Protein 2QQZ (pdb70)

Organism: Bacillus anthracis (NCBI:txid1392)

B-factor: mean 46.24, std 7.21, range [22.11, 107.93]

Sequence (239 aa):
RRNNYIQGIDHVVQVAAPVGCEEEARAFYGEETIGEEIPKPEELKKKRGGCWFKCGNQEIIHIGVEQNFNPAKRRAHPAFYVLKIDDEFKQQELIKQGIEEVIDDHARPDDVIRFYVSDPFGNRIEFENKNRNNYIQGIDHVVQVAAPVGCEEEEARAFYGEETIIGEEIPKPEEELKKRGGCWFKCGNQEIHIGVEQNFNPAKRAHPAFYVLKIDDEFKQELIKQGIEVIDDHARPDDVIRFYVSDPFGNRRIEFENK

InterPro domains:
  IPR004360 Glyoxalase/fosfomycin resistance/dioxygenase domain [PF00903] (8-118)
  IPR029068 Glyoxalase/Bleomycin resistance protein/Dihydroxybiphenyl dioxygenase [G3DSA:3.10.180.10] (9-123)
  IPR029068 Glyoxalase/Bleomycin resistance protein/Dihydroxybiphenyl dioxygenase [SSF54593] (5-122)
  IPR037523 Vicinal oxygen chelate (VOC), core domain [PS51819] (7-121)

Solvent-accessible surface area: 12633 Å² total

Structure (mmCIF, N/CA/C/O backbone):
data_2QQZ
#
_entry.id   2QQZ
#
_cell.length_a   52.314
_cell.length_b   53.262
_cell.length_c   108.115
_cell.angle_alpha   90.00
_cell.angle_beta   90.00
_cell.angle_gamma   90.00
#
_symmetry.space_group_name_H-M   'P 21 21 21'
#
loop_
_entity.id
_entity.type
_entity.pdbx_description
1 polymer 'Glyoxalase family protein, putative'
2 non-polymer 'SULFATE ION'
3 non-polymer GLYCEROL
4 water water
#
loop_
_atom_site.group_PDB
_atom_site.id
_atom_site.type_symbol
_atom_site.label_atom_id
_atom_site.label_alt_id
_atom_site.label_comp_id
_atom_site.label_asym_id
_atom_site.label_entity_id
_atom_site.label_seq_id
_atom_site.pdbx_PDB_ins_code
_atom_site.Cartn_x
_atom_site.Cartn_y
_atom_site.Cartn_z
_atom_site.occupancy
_atom_site.B_iso_or_equiv
_atom_site.auth_seq_id
_atom_site.auth_comp_id
_atom_site.auth_asym_id
_atom_site.auth_atom_id
_atom_site.pdbx_PDB_model_num
ATOM 17 N N A ARG A 1 5 ? -22.674 45.895 2.206 0.50 41.77 2 ARG A N 1
ATOM 18 N N B ARG A 1 5 ? -22.016 45.474 2.406 0.50 39.33 2 ARG A N 1
ATOM 19 C CA A ARG A 1 5 ? -21.631 45.550 1.232 0.50 41.30 2 ARG A CA 1
ATOM 20 C CA B ARG A 1 5 ? -21.043 45.125 1.378 0.50 38.90 2 ARG A CA 1
ATOM 21 C C A ARG A 1 5 ? -20.350 45.161 1.972 0.50 40.94 2 ARG A C 1
ATOM 22 C C B ARG A 1 5 ? -19.775 44.697 2.114 0.50 39.05 2 ARG A C 1
ATOM 23 O O A ARG A 1 5 ? -20.261 45.296 3.203 0.50 40.97 2 ARG A O 1
ATOM 24 O O B ARG A 1 5 ? -19.642 44.919 3.323 0.50 38.61 2 ARG A O 1
ATOM 39 N N A ASN A 1 6 ? -19.369 44.656 1.229 0.50 40.19 3 ASN A N 1
ATOM 40 N N B ASN A 1 6 ? -18.855 44.047 1.423 0.50 38.64 3 ASN A N 1
ATOM 41 C CA A ASN A 1 6 ? -18.126 44.194 1.817 0.50 39.41 3 ASN A CA 1
ATOM 42 C CA B ASN A 1 6 ? -17.570 43.877 2.031 0.50 38.77 3 ASN A CA 1
ATOM 43 C C A ASN A 1 6 ? -16.991 45.183 1.521 0.50 38.78 3 ASN A C 1
ATOM 44 C C B ASN A 1 6 ? -16.703 45.084 1.661 0.50 38.29 3 ASN A C 1
ATOM 45 O O A ASN A 1 6 ? -16.282 45.064 0.527 0.50 39.06 3 ASN A O 1
ATOM 46 O O B ASN A 1 6 ? -15.937 45.051 0.702 0.50 38.52 3 ASN A O 1
ATOM 55 N N . TYR A 1 7 ? -16.866 46.171 2.405 1.00 37.60 4 TYR A N 1
ATOM 56 C CA . TYR A 1 7 ? -15.968 47.321 2.271 1.00 37.21 4 TYR A CA 1
ATOM 57 C C . TYR A 1 7 ? -14.551 47.002 2.721 1.00 37.06 4 TYR A C 1
ATOM 58 O O . TYR A 1 7 ? -13.587 47.508 2.142 1.00 37.01 4 TYR A O 1
ATOM 67 N N . ILE A 1 8 ? -14.418 46.152 3.735 1.00 37.22 5 ILE A N 1
ATOM 68 C CA . ILE A 1 8 ? -13.103 45.878 4.309 1.00 38.40 5 ILE A CA 1
ATOM 69 C C . ILE A 1 8 ? -12.244 44.940 3.444 1.00 38.77 5 ILE A C 1
ATOM 70 O O . ILE A 1 8 ? -12.663 43.829 3.119 1.00 39.24 5 ILE A O 1
ATOM 75 N N . GLN A 1 9 ? -11.039 45.371 3.073 1.00 37.83 6 GLN A N 1
ATOM 76 C CA . GLN A 1 9 ? -10.224 44.628 2.120 1.00 38.57 6 GLN A CA 1
ATOM 77 C C . GLN A 1 9 ? -9.109 43.781 2.743 1.00 40.05 6 GLN A C 1
ATOM 78 O O . GLN A 1 9 ? -8.604 42.825 2.113 1.00 40.97 6 GLN A O 1
ATOM 84 N N . GLY A 1 10 ? -8.730 44.109 3.972 1.00 37.26 7 GLY A N 1
ATOM 85 C CA . GLY A 1 10 ? -7.621 43.430 4.605 1.00 38.63 7 GLY A CA 1
ATOM 86 C C . GLY A 1 10 ? -7.013 44.330 5.672 1.00 38.15 7 GLY A C 1
ATOM 87 O O . GLY A 1 10 ? -7.513 45.428 5.931 1.00 37.26 7 GLY A O 1
ATOM 88 N N . ILE A 1 11 ? -5.973 43.839 6.326 1.00 38.38 8 ILE A N 1
ATOM 89 C CA . ILE A 1 11 ? -5.193 44.658 7.268 1.00 39.46 8 ILE A CA 1
ATOM 90 C C . ILE A 1 11 ? -4.157 45.417 6.430 1.00 40.18 8 ILE A C 1
ATOM 91 O O . ILE A 1 11 ? -3.365 44.818 5.723 1.00 40.00 8 ILE A O 1
ATOM 96 N N . ASP A 1 12 ? -4.199 46.733 6.493 1.00 39.27 9 ASP A N 1
ATOM 97 C CA . ASP A 1 12 ? -3.179 47.524 5.863 1.00 40.61 9 ASP A CA 1
ATOM 98 C C . ASP A 1 12 ? -1.880 47.510 6.698 1.00 39.99 9 ASP A C 1
ATOM 99 O O . ASP A 1 12 ? -0.782 47.339 6.180 1.00 38.68 9 ASP A O 1
ATOM 104 N N . HIS A 1 13 ? -2.024 47.692 7.994 1.00 39.57 10 HIS A N 1
ATOM 105 C CA . HIS A 1 13 ? -0.855 47.714 8.863 1.00 39.49 10 HIS A CA 1
ATOM 106 C C . HIS A 1 13 ? -1.309 47.525 10.292 1.00 38.73 10 HIS A C 1
ATOM 107 O O . HIS A 1 13 ? -2.483 47.597 10.585 1.00 38.28 10 HIS A O 1
ATOM 114 N N A VAL A 1 14 ? -0.344 47.245 11.169 0.50 38.29 11 VAL A N 1
ATOM 115 N N B VAL A 1 14 ? -0.339 47.302 11.169 0.50 38.49 11 VAL A N 1
ATOM 116 C CA A VAL A 1 14 ? -0.549 47.272 12.609 0.50 38.42 11 VAL A CA 1
ATOM 117 C CA B VAL A 1 14 ? -0.568 47.292 12.589 0.50 38.80 11 VAL A CA 1
ATOM 118 C C A VAL A 1 14 ? 0.360 48.338 13.217 0.50 38.23 11 VAL A C 1
ATOM 119 C C B VAL A 1 14 ? 0.353 48.341 13.210 0.50 38.47 11 VAL A C 1
ATOM 120 O O A VAL A 1 14 ? 1.521 48.524 12.804 0.50 38.69 11 VAL A O 1
ATOM 121 O O B VAL A 1 14 ? 1.521 48.506 12.810 0.50 38.91 11 VAL A O 1
ATOM 128 N N . GLN A 1 15 ? -0.198 49.068 14.166 1.00 38.58 12 GLN A N 1
ATOM 129 C CA . GLN A 1 15 ? 0.559 50.056 14.880 1.00 39.56 12 GLN A CA 1
ATOM 130 C C . GLN A 1 15 ? 0.971 49.443 16.218 1.00 38.68 12 GLN A C 1
ATOM 131 O O . GLN A 1 15 ? 0.120 49.061 17.005 1.00 38.93 12 GLN A O 1
ATOM 137 N N . VAL A 1 16 ? 2.279 49.337 16.465 1.00 39.53 13 VAL A N 1
ATOM 138 C CA . VAL A 1 16 ? 2.874 48.797 17.722 1.00 39.58 13 VAL A CA 1
ATOM 139 C C . VAL A 1 16 ? 3.467 49.985 18.493 1.00 40.03 13 VAL A C 1
ATOM 140 O O . VAL A 1 16 ? 4.125 50.838 17.902 1.00 40.95 13 VAL A O 1
ATOM 144 N N . ALA A 1 17 ? 3.196 50.074 19.788 1.00 37.71 14 ALA A N 1
ATOM 145 C CA . ALA A 1 17 ? 3.625 51.265 20.530 1.00 38.52 14 ALA A CA 1
ATOM 146 C C . ALA A 1 17 ? 5.032 51.023 21.085 1.00 37.52 14 ALA A C 1
ATOM 147 O O . ALA A 1 17 ? 5.453 49.858 21.238 1.00 37.48 14 ALA A O 1
ATOM 149 N N . ALA A 1 18 ? 5.726 52.113 21.398 1.00 37.32 15 ALA A N 1
ATOM 150 C CA . ALA A 1 18 ? 7.082 52.084 21.906 1.00 38.03 15 ALA A CA 1
ATOM 151 C C . ALA A 1 18 ? 7.339 53.410 22.586 1.00 38.32 15 ALA A C 1
ATOM 152 O O . ALA A 1 18 ? 6.614 54.401 22.352 1.00 39.00 15 ALA A O 1
ATOM 154 N N . PRO A 1 19 ? 8.349 53.459 23.459 1.00 38.44 16 PRO A N 1
ATOM 155 C CA . PRO A 1 19 ? 8.585 54.754 24.084 1.00 38.54 16 PRO A CA 1
ATOM 156 C C . PRO A 1 19 ? 9.281 55.815 23.214 1.00 38.93 16 PRO A C 1
ATOM 157 O O . PRO A 1 19 ? 9.914 55.496 22.197 1.00 37.20 16 PRO A O 1
ATOM 161 N N . VAL A 1 20 ? 9.250 57.060 23.692 1.00 39.08 17 VAL A N 1
ATOM 162 C CA . VAL A 1 20 ? 10.012 58.121 23.004 1.00 38.92 17 VAL A CA 1
ATOM 163 C C . VAL A 1 20 ? 11.481 57.683 22.931 1.00 40.06 17 VAL A C 1
ATOM 164 O O . VAL A 1 20 ? 12.001 57.130 23.895 1.00 41.25 17 VAL A O 1
ATOM 168 N N . GLY A 1 21 ? 12.155 57.946 21.816 1.00 40.79 18 GLY A N 1
ATOM 169 C CA . GLY A 1 21 ? 13.565 57.584 21.659 1.00 41.89 18 GLY A CA 1
ATOM 170 C C . GLY A 1 21 ? 13.792 56.165 21.176 1.00 42.51 18 GLY A C 1
ATOM 171 O O . GLY A 1 21 ? 14.916 55.713 21.129 1.00 44.31 18 GLY A O 1
ATOM 172 N N . CYS A 1 22 ? 12.741 55.469 20.767 1.00 42.01 19 CYS A N 1
ATOM 173 C CA . CYS A 1 22 ? 12.827 54.021 20.490 1.00 43.24 19 CYS A CA 1
ATOM 174 C C . CYS A 1 22 ? 13.512 53.659 19.161 1.00 44.65 19 CYS A C 1
ATOM 175 O O . CYS A 1 22 ? 13.768 52.459 18.926 1.00 44.72 19 CYS A O 1
ATOM 178 N N . GLU A 1 23 ? 13.770 54.656 18.292 1.00 43.78 20 GLU A N 1
ATOM 179 C CA . GLU A 1 23 ? 14.043 54.379 16.873 1.00 43.73 20 GLU A CA 1
ATOM 180 C C . GLU A 1 23 ? 15.249 53.486 16.663 1.00 43.47 20 GLU A C 1
ATOM 181 O O . GLU A 1 23 ? 15.214 52.596 15.817 1.00 42.35 20 GLU A O 1
ATOM 187 N N . GLU A 1 24 ? 16.321 53.714 17.418 1.00 44.25 21 GLU A N 1
ATOM 188 C CA . GLU A 1 24 ? 17.541 52.923 17.240 1.00 46.49 21 GLU A CA 1
ATOM 189 C C . GLU A 1 24 ? 17.270 51.436 17.555 1.00 46.09 21 GLU A C 1
ATOM 190 O O . GLU A 1 24 ? 17.551 50.536 16.729 1.00 44.63 21 GLU A O 1
ATOM 196 N N . GLU A 1 25 ? 16.705 51.205 18.738 1.00 46.11 22 GLU A N 1
ATOM 197 C CA . GLU A 1 25 ? 16.338 49.851 19.194 1.00 47.40 22 GLU A CA 1
ATOM 198 C C . GLU A 1 25 ? 15.305 49.172 18.297 1.00 46.34 22 GLU A C 1
ATOM 199 O O . GLU A 1 25 ? 15.380 47.971 18.050 1.00 47.24 22 GLU A O 1
ATOM 205 N N . ALA A 1 26 ? 14.348 49.934 17.789 1.00 45.69 23 ALA A N 1
ATOM 206 C CA . ALA A 1 26 ? 13.336 49.387 16.889 1.00 44.26 23 ALA A CA 1
ATOM 207 C C . ALA A 1 26 ? 13.977 48.912 15.560 1.00 45.46 23 ALA A C 1
ATOM 208 O O . ALA A 1 26 ? 13.671 47.798 15.063 1.00 44.99 23 ALA A O 1
ATOM 210 N N . ARG A 1 27 ? 14.869 49.747 14.993 1.00 43.58 24 ARG A N 1
ATOM 211 C CA . ARG A 1 27 ? 15.586 49.387 13.771 1.00 44.25 24 ARG A CA 1
ATOM 212 C C . ARG A 1 27 ? 16.486 48.189 14.028 1.00 43.86 24 ARG A C 1
ATOM 213 O O . ARG A 1 27 ? 16.542 47.282 13.197 1.00 44.78 24 ARG A O 1
ATOM 221 N N . ALA A 1 28 ? 17.169 48.161 15.176 1.00 43.08 25 ALA A N 1
ATOM 222 C CA . ALA A 1 28 ? 18.006 47.014 15.493 1.00 43.05 25 ALA A CA 1
ATOM 223 C C . ALA A 1 28 ? 17.195 45.696 15.524 1.00 42.79 25 ALA A C 1
ATOM 224 O O . ALA A 1 28 ? 17.670 44.650 15.042 1.00 42.69 25 ALA A O 1
ATOM 226 N N . PHE A 1 29 ? 15.965 45.737 16.036 1.00 41.53 26 PHE A N 1
ATOM 227 C CA . PHE A 1 29 ? 15.205 44.524 16.173 1.00 41.34 26 PHE A CA 1
ATOM 228 C C . PHE A 1 29 ? 14.346 44.210 14.935 1.00 42.07 26 PHE A C 1
ATOM 229 O O . PHE A 1 29 ? 14.544 43.155 14.293 1.00 42.64 26 PHE A O 1
ATOM 237 N N . TYR A 1 30 ? 13.452 45.130 14.565 1.00 40.32 27 TYR A N 1
ATOM 238 C CA . TYR A 1 30 ? 12.547 44.892 13.451 1.00 41.92 27 TYR A CA 1
ATOM 239 C C . TYR A 1 30 ? 13.258 44.801 12.111 1.00 43.54 27 TYR A C 1
ATOM 240 O O . TYR A 1 30 ? 12.872 43.994 11.232 1.00 43.78 27 TYR A O 1
ATOM 249 N N . GLY A 1 31 ? 14.307 45.615 11.977 1.00 44.46 28 GLY A N 1
ATOM 250 C CA . GLY A 1 31 ? 15.073 45.705 10.770 1.00 45.70 28 GLY A CA 1
ATOM 251 C C . GLY A 1 31 ? 16.191 44.689 10.763 1.00 47.26 28 GLY A C 1
ATOM 252 O O . GLY A 1 31 ? 16.173 43.766 9.943 1.00 48.34 28 GLY A O 1
ATOM 253 N N A GLU A 1 32 ? 17.166 44.835 11.648 0.50 47.23 29 GLU A N 1
ATOM 254 N N B GLU A 1 32 ? 17.131 44.824 11.698 0.50 47.57 29 GLU A N 1
ATOM 255 C CA A GLU A 1 32 ? 18.319 43.945 11.578 0.50 48.18 29 GLU A CA 1
ATOM 256 C CA B GLU A 1 32 ? 18.376 44.036 11.690 0.50 49.08 29 GLU A CA 1
ATOM 257 C C A GLU A 1 32 ? 17.985 42.503 11.996 0.50 48.03 29 GLU A C 1
ATOM 258 C C B GLU A 1 32 ? 18.210 42.571 12.151 0.50 48.48 29 GLU A C 1
ATOM 259 O O A GLU A 1 32 ? 18.196 41.558 11.220 0.50 48.15 29 GLU A O 1
ATOM 260 O O B GLU A 1 32 ? 18.777 41.663 11.559 0.50 48.98 29 GLU A O 1
ATOM 271 N N . THR A 1 33 ? 17.421 42.348 13.186 1.00 47.79 30 THR A N 1
ATOM 272 C CA . THR A 1 33 ? 17.271 41.038 13.784 1.00 47.22 30 THR A CA 1
ATOM 273 C C . THR A 1 33 ? 16.262 40.173 13.058 1.00 47.47 30 THR A C 1
ATOM 274 O O . THR A 1 33 ? 16.554 39.009 12.711 1.00 47.76 30 THR A O 1
ATOM 278 N N . ILE A 1 34 ? 15.077 40.726 12.817 1.00 46.70 31 ILE A N 1
ATOM 279 C CA . ILE A 1 34 ? 14.061 39.924 12.208 1.00 47.46 31 ILE A CA 1
ATOM 280 C C . ILE A 1 34 ? 14.087 40.055 10.679 1.00 46.65 31 ILE A C 1
ATOM 281 O O . ILE A 1 34 ? 13.525 39.242 9.960 1.00 45.57 31 ILE A O 1
ATOM 286 N N . GLY A 1 35 ? 14.798 41.072 10.213 1.00 46.33 32 GLY A N 1
ATOM 287 C CA . GLY A 1 35 ? 15.073 41.273 8.806 1.00 45.58 32 GLY A CA 1
ATOM 288 C C . GLY A 1 35 ? 14.045 42.040 7.981 1.00 46.58 32 GLY A C 1
ATOM 289 O O . GLY A 1 35 ? 14.046 41.899 6.776 1.00 45.41 32 GLY A O 1
ATOM 298 N N . GLU A 1 37 ? 12.309 45.239 6.041 1.00 47.99 34 GLU A N 1
ATOM 299 C CA . GLU A 1 37 ? 12.817 46.421 5.327 1.00 48.40 34 GLU A CA 1
ATOM 300 C C . GLU A 1 37 ? 12.213 47.727 5.884 1.00 46.78 34 GLU A C 1
ATOM 301 O O . GLU A 1 37 ? 10.994 47.912 5.842 1.00 45.96 34 GLU A O 1
ATOM 307 N N . GLU A 1 38 ? 13.053 48.631 6.378 1.00 46.25 35 GLU A N 1
ATOM 308 C CA . GLU A 1 38 ? 12.573 49.957 6.793 1.00 46.29 35 GLU A CA 1
ATOM 309 C C . GLU A 1 38 ? 12.021 50.814 5.615 1.00 47.16 35 GLU A C 1
ATOM 310 O O . GLU A 1 38 ? 12.585 50.862 4.534 1.00 46.16 35 GLU A O 1
ATOM 316 N N . ILE A 1 39 ? 10.889 51.447 5.839 1.00 47.77 36 ILE A N 1
ATOM 317 C CA . ILE A 1 39 ? 10.148 52.218 4.848 1.00 49.60 36 ILE A CA 1
ATOM 318 C C . ILE A 1 39 ? 10.142 53.683 5.356 1.00 49.74 36 ILE A C 1
ATOM 319 O O . ILE A 1 39 ? 9.840 53.916 6.526 1.00 49.48 36 ILE A O 1
ATOM 324 N N . PRO A 1 40 ? 10.436 54.683 4.495 1.00 50.53 37 PRO A N 1
ATOM 325 C CA . PRO A 1 40 ? 10.400 56.058 5.041 1.00 49.56 37 PRO A CA 1
ATOM 326 C C . PRO A 1 40 ? 8.968 56.510 5.367 1.00 50.27 37 PRO A C 1
ATOM 327 O O . PRO A 1 40 ? 8.026 56.187 4.652 1.00 49.88 37 PRO A O 1
ATOM 331 N N . LYS A 1 41 ? 8.799 57.256 6.449 1.00 50.71 38 LYS A N 1
ATOM 332 C CA . LYS A 1 41 ? 7.482 57.736 6.819 1.00 51.70 38 LYS A CA 1
ATOM 333 C C . LYS A 1 41 ? 7.128 58.948 5.959 1.00 53.43 38 LYS A C 1
ATOM 334 O O . LYS A 1 41 ? 8.042 59.643 5.497 1.00 53.76 38 LYS A O 1
ATOM 340 N N . PRO A 1 42 ? 5.818 59.226 5.759 1.00 54.49 39 PRO A N 1
ATOM 341 C CA . PRO A 1 42 ? 5.421 60.463 5.100 1.00 55.30 39 PRO A CA 1
ATOM 342 C C . PRO A 1 42 ? 6.076 61.639 5.781 1.00 55.77 39 PRO A C 1
ATOM 343 O O . PRO A 1 42 ? 6.242 61.632 7.006 1.00 55.44 39 PRO A O 1
ATOM 347 N N . GLU A 1 43 ? 6.477 62.628 4.983 1.00 56.58 40 GLU A N 1
ATOM 348 C CA . GLU A 1 43 ? 7.153 63.830 5.482 1.00 56.69 40 GLU A CA 1
ATOM 349 C C . GLU A 1 43 ? 6.403 64.481 6.651 1.00 56.24 40 GLU A C 1
ATOM 350 O O . GLU A 1 43 ? 7.017 64.851 7.645 1.00 56.99 40 GLU A O 1
ATOM 356 N N . GLU A 1 44 ? 5.080 64.569 6.556 1.00 55.65 41 GLU A N 1
ATOM 357 C CA . GLU A 1 44 ? 4.253 65.274 7.541 1.00 56.39 41 GLU A CA 1
ATOM 358 C C . GLU A 1 44 ? 4.222 64.569 8.869 1.00 55.52 41 GLU A C 1
ATOM 359 O O . GLU A 1 44 ? 3.724 65.126 9.852 1.00 55.74 41 GLU A O 1
ATOM 365 N N . LEU A 1 45 ? 4.658 63.311 8.875 1.00 54.19 42 LEU A N 1
ATOM 366 C CA . LEU A 1 45 ? 4.613 62.464 10.070 1.00 53.64 42 LEU A CA 1
ATOM 367 C C . LEU A 1 45 ? 5.988 62.241 10.704 1.00 53.30 42 LEU A C 1
ATOM 368 O O . LEU A 1 45 ? 6.067 61.616 11.745 1.00 53.14 42 LEU A O 1
ATOM 373 N N A LYS A 1 46 ? 7.046 62.738 10.064 0.50 52.98 43 LYS A N 1
ATOM 374 N N B LYS A 1 46 ? 7.049 62.758 10.095 0.50 53.46 43 LYS A N 1
ATOM 375 C CA A LYS A 1 46 ? 8.413 62.593 10.582 0.50 53.19 43 LYS A CA 1
ATOM 376 C CA B LYS A 1 46 ? 8.401 62.511 10.609 0.50 54.03 43 LYS A CA 1
ATOM 377 C C A LYS A 1 46 ? 8.535 63.026 12.044 0.50 52.97 43 LYS A C 1
ATOM 378 C C B LYS A 1 46 ? 8.825 63.301 11.871 0.50 53.88 43 LYS A C 1
ATOM 379 O O A LYS A 1 46 ? 9.141 62.308 12.871 0.50 52.16 43 LYS A O 1
ATOM 380 O O B LYS A 1 46 ? 9.927 63.083 12.405 0.50 54.43 43 LYS A O 1
ATOM 391 N N . LYS A 1 47 ? 7.955 64.196 12.342 1.00 52.58 44 LYS A N 1
ATOM 392 C CA . LYS A 1 47 ? 8.138 64.839 13.633 1.00 52.61 44 LYS A CA 1
ATOM 393 C C . LYS A 1 47 ? 7.535 64.056 14.810 1.00 50.74 44 LYS A C 1
ATOM 394 O O . LYS A 1 47 ? 7.881 64.296 15.979 1.00 49.06 44 LYS A O 1
ATOM 400 N N . ARG A 1 48 ? 6.672 63.087 14.482 1.00 49.73 45 ARG A N 1
ATOM 401 C CA . ARG A 1 48 ? 6.048 62.226 15.471 1.00 48.98 45 ARG A CA 1
ATOM 402 C C . ARG A 1 48 ? 7.008 61.146 15.994 1.00 47.84 45 ARG A C 1
ATOM 403 O O . ARG A 1 48 ? 6.731 60.524 17.004 1.00 46.58 45 ARG A O 1
ATOM 411 N N . GLY A 1 49 ? 8.149 60.951 15.327 1.00 45.75 46 GLY A N 1
ATOM 412 C CA . GLY A 1 49 ? 9.054 59.875 15.726 1.00 46.47 46 GLY A CA 1
ATOM 413 C C . GLY A 1 49 ? 8.592 58.493 15.292 1.00 46.48 46 GLY A C 1
ATOM 414 O O . GLY A 1 49 ? 7.502 58.354 14.751 1.00 48.30 46 GLY A O 1
ATOM 415 N N . GLY A 1 50 ? 9.392 57.456 15.543 1.00 44.88 47 GLY A N 1
ATOM 416 C CA . GLY A 1 50 ? 8.956 56.098 15.299 1.00 42.72 47 GLY A CA 1
ATOM 417 C C . GLY A 1 50 ? 9.466 55.689 13.933 1.00 43.50 47 GLY A C 1
ATOM 418 O O . GLY A 1 50 ? 10.168 56.461 13.276 1.00 42.40 47 GLY A O 1
ATOM 419 N N . CYS A 1 51 ? 9.161 54.469 13.520 1.00 43.19 48 CYS A N 1
ATOM 420 C CA . CYS A 1 51 ? 9.575 53.945 12.236 1.00 44.71 48 CYS A CA 1
ATOM 421 C C . CYS A 1 51 ? 8.599 52.937 11.678 1.00 43.73 48 CYS A C 1
ATOM 422 O O . CYS A 1 51 ? 7.770 52.386 12.409 1.00 40.94 48 CYS A O 1
ATOM 425 N N . TRP A 1 52 ? 8.704 52.716 10.359 1.00 43.07 49 TRP A N 1
ATOM 426 C CA . TRP A 1 52 ? 7.820 51.839 9.608 1.00 41.87 49 TRP A CA 1
ATOM 427 C C . TRP A 1 52 ? 8.658 50.771 8.951 1.00 42.87 49 TRP A C 1
ATOM 428 O O . TRP A 1 52 ? 9.758 51.055 8.487 1.00 41.96 49 TRP A O 1
ATOM 439 N N . PHE A 1 53 ? 8.124 49.553 8.899 1.00 42.01 50 PHE A N 1
ATOM 440 C CA . PHE A 1 53 ? 8.852 48.424 8.307 1.00 44.23 50 PHE A CA 1
ATOM 441 C C . PHE A 1 53 ? 7.870 47.704 7.404 1.00 45.86 50 PHE A C 1
ATOM 442 O O . PHE A 1 53 ? 6.690 47.679 7.698 1.00 46.18 50 PHE A O 1
ATOM 450 N N . LYS A 1 54 ? 8.360 47.209 6.270 1.00 47.23 51 LYS A N 1
ATOM 451 C CA . LYS A 1 54 ? 7.563 46.461 5.309 1.00 49.23 51 LYS A CA 1
ATOM 452 C C . LYS A 1 54 ? 7.499 44.970 5.668 1.00 50.05 51 LYS A C 1
ATOM 453 O O . LYS A 1 54 ? 8.525 44.390 5.981 1.00 50.42 51 LYS A O 1
ATOM 459 N N . CYS A 1 55 ? 6.308 44.359 5.631 1.00 50.65 52 CYS A N 1
ATOM 460 C CA . CYS A 1 55 ? 6.161 42.884 5.641 1.00 53.09 52 CYS A CA 1
ATOM 461 C C . CYS A 1 55 ? 5.197 42.430 4.541 1.00 53.37 52 CYS A C 1
ATOM 462 O O . CYS A 1 55 ? 3.958 42.525 4.709 1.00 54.79 52 CYS A O 1
ATOM 465 N N . GLY A 1 56 ? 5.720 41.998 3.388 1.00 52.56 53 GLY A N 1
ATOM 466 C CA . GLY A 1 56 ? 4.823 41.568 2.350 1.00 51.33 53 GLY A CA 1
ATOM 467 C C . GLY A 1 56 ? 3.967 42.730 1.934 1.00 51.77 53 GLY A C 1
ATOM 468 O O . GLY A 1 56 ? 4.467 43.860 1.804 1.00 52.14 53 GLY A O 1
ATOM 469 N N . ASN A 1 57 ? 2.668 42.508 1.742 1.00 51.54 54 ASN A N 1
ATOM 470 C CA . ASN A 1 57 ? 1.802 43.626 1.313 1.00 51.27 54 ASN A CA 1
ATOM 471 C C . ASN A 1 57 ? 1.364 44.453 2.473 1.00 50.43 54 ASN A C 1
ATOM 472 O O . ASN A 1 57 ? 0.499 45.338 2.312 1.00 50.78 54 ASN A O 1
ATOM 477 N N . GLN A 1 58 ? 1.896 44.134 3.660 1.00 48.90 55 GLN A N 1
ATOM 478 C CA . GLN A 1 58 ? 1.547 44.903 4.839 1.00 46.3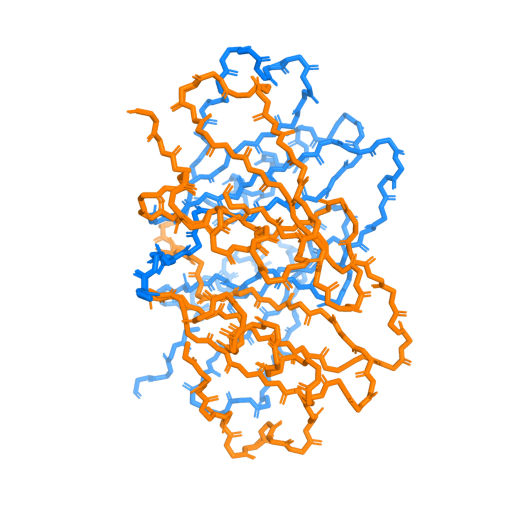9 55 GLN A CA 1
ATOM 479 C C . GLN A 1 58 ? 2.757 45.684 5.406 1.00 45.72 55 GLN A C 1
ATOM 480 O O . GLN A 1 58 ? 3.905 45.601 4.877 1.00 45.57 55 GLN A O 1
ATOM 486 N N . GLU A 1 59 ? 2.478 46.478 6.445 1.00 43.88 56 GLU A N 1
ATOM 487 C CA . GLU A 1 59 ? 3.501 47.249 7.160 1.00 43.46 56 GLU A CA 1
ATOM 488 C C . GLU A 1 59 ? 3.321 47.102 8.664 1.00 41.53 56 GLU A C 1
ATOM 489 O O . GLU A 1 59 ? 2.255 46.776 9.135 1.00 40.67 56 GLU A O 1
ATOM 495 N N A ILE A 1 60 ? 4.389 47.351 9.407 0.50 40.82 57 ILE A N 1
ATOM 496 N N B ILE A 1 60 ? 4.397 47.375 9.393 0.50 40.59 57 ILE A N 1
ATOM 497 C CA A ILE A 1 60 ? 4.272 47.491 10.851 0.50 40.85 57 ILE A CA 1
ATOM 498 C CA B ILE A 1 60 ? 4.336 47.539 10.837 0.50 40.33 57 ILE A CA 1
ATOM 499 C C A ILE A 1 60 ? 4.751 48.915 11.145 0.50 39.67 57 ILE A C 1
ATOM 500 C C B ILE A 1 60 ? 4.724 48.979 11.068 0.50 39.47 57 ILE A C 1
ATOM 501 O O A ILE A 1 60 ? 5.781 49.310 10.639 0.50 38.87 57 ILE A O 1
ATOM 502 O O B ILE A 1 60 ? 5.688 49.438 10.485 0.50 38.65 57 ILE A O 1
ATOM 511 N N . HIS A 1 61 ? 3.974 49.690 11.905 1.00 38.65 58 HIS A N 1
ATOM 512 C CA . HIS A 1 61 ? 4.314 51.043 12.197 1.00 38.78 58 HIS A CA 1
ATOM 513 C C . HIS A 1 61 ? 4.649 51.068 13.698 1.00 39.76 58 HIS A C 1
ATOM 514 O O . HIS A 1 61 ? 3.813 50.766 14.549 1.00 38.69 58 HIS A O 1
ATOM 521 N N . ILE A 1 62 ? 5.885 51.424 14.015 1.00 37.34 59 ILE A N 1
ATOM 522 C CA . ILE A 1 62 ? 6.284 51.588 15.439 1.00 37.06 59 ILE A CA 1
ATOM 523 C C . ILE A 1 62 ? 6.025 53.043 15.771 1.00 38.76 59 ILE A C 1
ATOM 524 O O . ILE A 1 62 ? 6.703 53.953 15.238 1.00 39.32 59 ILE A O 1
ATOM 529 N N . GLY A 1 63 ? 5.026 53.277 16.636 1.00 39.02 60 GLY A N 1
ATOM 530 C CA . GLY A 1 63 ? 4.603 54.614 17.003 1.00 38.99 60 GLY A CA 1
ATOM 531 C C . GLY A 1 63 ? 4.995 54.919 18.440 1.00 39.80 60 GLY A C 1
ATOM 532 O O . GLY A 1 63 ? 4.804 54.091 19.373 1.00 39.83 60 GLY A O 1
ATOM 533 N N . VAL A 1 64 ? 5.526 56.121 18.615 1.00 40.13 61 VAL A N 1
ATOM 534 C CA . VAL A 1 64 ? 6.077 56.608 19.874 1.00 40.11 61 VAL A CA 1
ATOM 535 C C . VAL A 1 64 ? 4.918 56.951 20.806 1.00 40.31 61 VAL A C 1
ATOM 536 O O . VAL A 1 64 ? 3.929 57.603 20.377 1.00 38.44 61 VAL A O 1
ATOM 540 N N . GLU A 1 65 ? 5.030 56.511 22.075 1.00 39.92 62 GLU A N 1
ATOM 541 C CA . GLU A 1 65 ? 4.022 56.841 23.081 1.00 40.98 62 GLU A CA 1
ATOM 542 C C . GLU A 1 65 ? 4.675 57.257 24.388 1.00 40.01 62 GLU A C 1
ATOM 543 O O . GLU A 1 65 ? 5.421 56.485 25.021 1.00 39.97 62 GLU A O 1
ATOM 549 N N . GLN A 1 66 ? 4.418 58.480 24.821 1.00 39.42 63 GLN A N 1
ATOM 550 C CA . GLN A 1 66 ? 4.916 58.901 26.061 1.00 40.96 63 GLN A CA 1
ATOM 551 C C . GLN A 1 66 ? 4.353 58.046 27.206 1.00 40.58 63 GLN A C 1
ATOM 552 O O . GLN A 1 66 ? 5.069 57.771 28.184 1.00 40.20 63 GLN A O 1
ATOM 558 N N . ASN A 1 67 ? 3.101 57.611 27.050 1.00 39.28 64 ASN A N 1
ATOM 559 C CA . ASN A 1 67 ? 2.460 56.746 28.060 1.00 41.13 64 ASN A CA 1
ATOM 560 C C . ASN A 1 67 ? 2.502 55.284 27.607 1.00 40.98 64 ASN A C 1
ATOM 561 O O . ASN A 1 67 ? 1.565 54.559 27.758 1.00 39.84 64 ASN A O 1
ATOM 566 N N . PHE A 1 68 ? 3.613 54.871 27.017 1.00 40.29 65 PHE A N 1
ATOM 567 C CA . PHE A 1 68 ? 3.752 53.509 26.549 1.00 40.60 65 PHE A CA 1
ATOM 568 C C . PHE A 1 68 ? 3.486 52.408 27.637 1.00 40.71 65 PHE A C 1
ATOM 569 O O . PHE A 1 68 ? 4.044 52.445 28.763 1.00 39.78 65 PHE A O 1
ATOM 577 N N . ASN A 1 69 ? 2.655 51.440 27.262 1.00 41.29 66 ASN A N 1
ATOM 578 C CA . ASN A 1 69 ? 2.465 50.236 28.085 1.00 43.20 66 ASN A CA 1
ATOM 579 C C . ASN A 1 69 ? 2.680 49.003 27.173 1.00 41.47 66 ASN A C 1
ATOM 580 O O . ASN A 1 69 ? 1.968 48.842 26.207 1.00 42.12 66 ASN A O 1
ATOM 585 N N . PRO A 1 70 ? 3.677 48.144 27.445 1.00 41.43 67 PRO A N 1
ATOM 586 C CA . PRO A 1 70 ? 3.891 47.112 26.369 1.00 41.05 67 PRO A CA 1
ATOM 587 C C . PRO A 1 70 ? 2.661 46.176 26.223 1.00 41.84 67 PRO A C 1
ATOM 588 O O . PRO A 1 70 ? 1.919 45.945 27.224 1.00 42.14 67 PRO A O 1
ATOM 592 N N . ALA A 1 71 ? 2.426 45.668 25.025 1.00 40.34 68 ALA A N 1
ATOM 593 C CA . ALA A 1 71 ? 1.268 44.788 24.764 1.00 42.17 68 ALA A CA 1
ATOM 594 C C . ALA A 1 71 ? 1.852 43.359 24.863 1.00 43.46 68 ALA A C 1
ATOM 595 O O . ALA A 1 71 ? 2.440 42.823 23.888 1.00 44.68 68 ALA A O 1
ATOM 597 N N . LYS A 1 72 ? 1.742 42.777 26.057 1.00 42.85 69 LYS A N 1
ATOM 598 C CA . LYS A 1 72 ? 2.362 41.481 26.356 1.00 45.59 69 LYS A CA 1
ATOM 599 C C . LYS A 1 72 ? 1.468 40.315 25.961 1.00 45.19 69 LYS A C 1
ATOM 600 O O . LYS A 1 72 ? 1.910 39.153 25.950 1.00 45.03 69 LYS A O 1
ATOM 606 N N A ARG A 1 73 ? 0.213 40.605 25.614 0.50 44.37 70 ARG A N 1
ATOM 607 N N B ARG A 1 73 ? 0.207 40.610 25.688 0.50 44.59 70 ARG A N 1
ATOM 608 C CA A ARG A 1 73 ? -0.756 39.538 25.409 0.50 45.37 70 ARG A CA 1
ATOM 609 C CA B ARG A 1 73 ? -0.697 39.566 25.316 0.50 45.66 70 ARG A CA 1
ATOM 610 C C A ARG A 1 73 ? -1.404 39.566 24.010 0.50 45.93 70 ARG A C 1
ATOM 611 C C B ARG A 1 73 ? -1.164 39.850 23.899 0.50 46.11 70 ARG A C 1
ATOM 612 O O A ARG A 1 73 ? -1.066 38.747 23.161 0.50 46.53 70 ARG A O 1
ATOM 613 O O B ARG A 1 73 ? -0.465 39.530 22.925 0.50 45.58 70 ARG A O 1
ATOM 628 N N . ALA A 1 74 ? -2.300 40.518 23.759 1.00 46.39 71 ALA A N 1
ATOM 629 C CA . ALA A 1 74 ? -2.785 40.829 22.396 1.00 46.24 71 ALA A CA 1
ATOM 630 C C . ALA A 1 74 ? -1.630 41.314 21.497 1.00 45.02 71 ALA A C 1
ATOM 631 O O . ALA A 1 74 ? -0.782 42.089 21.911 1.00 44.49 71 ALA A O 1
ATOM 633 N N . HIS A 1 75 ? -1.574 40.828 20.258 1.00 44.55 72 HIS A N 1
ATOM 634 C CA . HIS A 1 75 ? -0.434 41.057 19.406 1.00 43.92 72 HIS A CA 1
ATOM 635 C C . HIS A 1 75 ? -0.770 40.791 17.917 1.00 42.99 72 HIS A C 1
ATOM 636 O O . HIS A 1 75 ? -1.800 40.163 17.621 1.00 43.70 72 HIS A O 1
ATOM 643 N N . PRO A 1 76 ? 0.072 41.289 16.996 1.00 42.19 73 PRO A N 1
ATOM 644 C CA . PRO A 1 76 ? 0.084 40.895 15.598 1.00 40.77 73 PRO A CA 1
ATOM 645 C C . PRO A 1 76 ? 0.838 39.557 15.383 1.00 41.32 73 PRO A C 1
ATOM 646 O O . PRO A 1 76 ? 1.849 39.254 16.091 1.00 38.73 73 PRO A O 1
ATOM 650 N N . ALA A 1 77 ? 0.366 38.808 14.372 1.00 39.61 74 ALA A N 1
ATOM 651 C CA . ALA A 1 77 ? 0.953 37.515 13.990 1.00 39.57 74 ALA A CA 1
ATOM 652 C C . ALA A 1 77 ? 1.367 37.552 12.512 1.00 38.97 74 ALA A C 1
ATOM 653 O O . ALA A 1 77 ? 0.565 37.871 11.626 1.00 39.48 74 ALA A O 1
ATOM 655 N N . PHE A 1 78 ? 2.657 37.295 12.298 1.00 38.04 75 PHE A N 1
ATOM 656 C CA . PHE A 1 78 ? 3.310 37.353 10.982 1.00 38.70 75 PHE A CA 1
ATOM 657 C C . PHE A 1 78 ? 3.489 35.974 10.416 1.00 37.55 75 PHE A C 1
ATOM 658 O O . PHE A 1 78 ? 3.882 35.066 11.126 1.00 35.96 75 PHE A O 1
ATOM 666 N N . TYR A 1 79 ? 3.155 35.830 9.138 1.00 35.42 76 TYR A N 1
ATOM 667 C CA . TYR A 1 79 ? 3.341 34.569 8.420 1.00 37.41 76 TYR A CA 1
ATOM 668 C C . TYR A 1 79 ? 4.793 34.526 7.950 1.00 37.13 76 TYR A C 1
ATOM 669 O O . TYR A 1 79 ? 5.310 35.533 7.360 1.00 38.24 76 TYR A O 1
ATOM 678 N N . VAL A 1 80 ? 5.438 33.377 8.217 1.00 37.34 77 VAL A N 1
ATOM 679 C CA . VAL A 1 80 ? 6.867 33.121 7.932 1.00 37.64 77 VAL A CA 1
ATOM 680 C C . VAL A 1 80 ? 7.087 31.885 7.003 1.00 38.61 77 VAL A C 1
ATOM 681 O O . VAL A 1 80 ? 6.554 30.813 7.265 1.00 35.98 77 VAL A O 1
ATOM 685 N N . LEU A 1 81 ? 7.852 32.031 5.908 1.00 35.67 78 LEU A N 1
ATOM 686 C CA . LEU A 1 81 ? 8.327 30.870 5.151 1.00 38.05 78 LEU A CA 1
ATOM 687 C C . LEU A 1 81 ? 9.481 30.206 5.881 1.00 38.82 78 LEU A C 1
ATOM 688 O O . LEU A 1 81 ? 10.390 30.916 6.352 1.00 39.98 78 LEU A O 1
ATOM 693 N N . LYS A 1 82 ? 9.463 28.868 6.001 1.00 38.83 79 LYS A N 1
ATOM 694 C CA . LYS A 1 82 ? 10.617 28.124 6.531 1.00 39.78 79 LYS A CA 1
ATOM 695 C C . LYS A 1 82 ? 10.841 28.536 7.983 1.00 40.28 79 LYS A C 1
ATOM 696 O O . LYS A 1 82 ? 11.951 28.859 8.386 1.00 40.89 79 LYS A O 1
ATOM 702 N N . ILE A 1 83 ? 9.758 28.561 8.763 1.00 39.02 80 ILE A N 1
ATOM 703 C CA . ILE A 1 83 ? 9.793 29.052 10.138 1.00 39.85 80 ILE A CA 1
ATOM 704 C C . ILE A 1 83 ? 10.874 28.409 11.040 1.00 40.32 80 ILE A C 1
ATOM 705 O O . ILE A 1 83 ? 11.427 29.094 11.904 1.00 40.48 80 ILE A O 1
ATOM 710 N N A ASP A 1 84 ? 11.108 27.116 10.791 0.50 40.94 81 ASP A N 1
ATOM 711 N N B ASP A 1 84 ? 11.187 27.118 10.872 0.50 40.40 81 ASP A N 1
ATOM 712 C CA A ASP A 1 84 ? 12.116 26.317 11.440 0.50 41.98 81 ASP A CA 1
ATOM 713 C CA B ASP A 1 84 ? 12.178 26.487 11.757 0.50 41.18 81 ASP A CA 1
ATOM 714 C C A ASP A 1 84 ? 13.439 27.072 11.433 0.50 41.84 81 ASP A C 1
ATOM 715 C C B ASP A 1 84 ? 13.598 26.999 11.471 0.50 41.25 81 ASP A C 1
ATOM 716 O O A ASP A 1 84 ? 14.009 27.389 12.483 0.50 42.22 81 ASP A O 1
ATOM 717 O O B ASP A 1 84 ? 14.443 27.029 12.383 0.50 41.56 81 ASP A O 1
ATOM 726 N N . GLU A 1 85 ? 13.867 27.400 10.224 1.00 41.50 82 GLU A N 1
ATOM 727 C CA . GLU A 1 85 ? 15.140 28.056 9.920 1.00 41.75 82 GLU A CA 1
ATOM 728 C C . GLU A 1 85 ? 15.138 29.525 10.412 1.00 41.52 82 GLU A C 1
ATOM 729 O O . GLU A 1 85 ? 16.155 30.044 10.887 1.00 41.09 82 GLU A O 1
ATOM 735 N N . PHE A 1 86 ? 13.995 30.194 10.291 1.00 40.47 83 PHE A N 1
ATOM 736 C CA . PHE A 1 86 ? 13.871 31.559 10.820 1.00 40.39 83 PHE A CA 1
ATOM 737 C C . PHE A 1 86 ? 14.111 31.550 12.317 1.00 41.52 83 PHE A C 1
ATOM 738 O O . PHE A 1 86 ? 14.899 32.358 12.817 1.00 42.39 83 PHE A O 1
ATOM 746 N N . LYS A 1 87 ? 13.433 30.643 13.022 1.00 42.10 84 LYS A N 1
ATOM 747 C CA . LYS A 1 87 ? 13.571 30.513 14.473 1.00 43.63 84 LYS A CA 1
ATOM 748 C C . LYS A 1 87 ? 15.030 30.258 14.934 1.00 44.82 84 LYS A C 1
ATOM 749 O O . LYS A 1 87 ? 15.489 30.903 15.894 1.00 45.22 84 LYS A O 1
ATOM 755 N N A GLN A 1 88 ? 15.746 29.354 14.278 0.60 44.55 85 GLN A N 1
ATOM 756 N N B GLN A 1 88 ? 15.709 29.311 14.272 0.40 44.69 85 GLN A N 1
ATOM 757 C CA A GLN A 1 88 ? 17.143 29.137 14.636 0.60 45.12 85 GLN A CA 1
ATOM 758 C CA B GLN A 1 88 ? 17.143 29.065 14.465 0.40 45.14 85 GLN A CA 1
ATOM 759 C C A GLN A 1 88 ? 18.043 30.328 14.309 0.60 45.59 85 GLN A C 1
ATOM 760 C C B GLN A 1 88 ? 17.892 30.393 14.403 0.40 45.69 85 GLN A C 1
ATOM 761 O O A GLN A 1 88 ? 19.082 30.491 14.945 0.60 45.19 85 GLN A O 1
ATOM 762 O O B GLN A 1 88 ? 18.639 30.729 15.325 0.40 45.61 85 GLN A O 1
ATOM 773 N N . GLU A 1 89 ? 17.662 31.154 13.328 1.00 45.77 86 GLU A N 1
ATOM 774 C CA . GLU A 1 89 ? 18.406 32.401 13.071 1.00 47.65 86 GLU A CA 1
ATOM 775 C C . GLU A 1 89 ? 18.190 33.436 14.197 1.00 48.50 86 GLU A C 1
ATOM 776 O O . GLU A 1 89 ? 19.096 34.230 14.508 1.00 49.15 86 GLU A O 1
ATOM 782 N N . LEU A 1 90 ? 17.006 33.434 14.801 1.00 48.71 87 LEU A N 1
ATOM 783 C CA . LEU A 1 90 ? 16.744 34.315 15.924 1.00 48.94 87 LEU A CA 1
ATOM 784 C C . LEU A 1 90 ? 17.481 33.831 17.174 1.00 50.13 87 LEU A C 1
ATOM 785 O O . LEU A 1 90 ? 18.090 34.618 17.890 1.00 51.29 87 LEU A O 1
ATOM 790 N N . ILE A 1 91 ? 17.433 32.535 17.436 1.00 50.57 88 ILE A N 1
ATOM 791 C CA . ILE A 1 91 ? 18.159 31.962 18.561 1.00 50.98 88 ILE A CA 1
ATOM 792 C C . ILE A 1 91 ? 19.673 32.279 18.387 1.00 51.75 88 ILE A C 1
ATOM 793 O O . ILE A 1 91 ? 20.294 32.844 19.280 1.00 51.83 88 ILE A O 1
ATOM 798 N N . LYS A 1 92 ? 20.232 32.008 17.209 1.00 52.91 89 LYS A N 1
ATOM 799 C CA . LYS A 1 92 ? 21.639 32.375 16.911 1.00 53.73 89 LYS A CA 1
ATOM 800 C C . LYS A 1 92 ? 21.996 33.801 17.399 1.00 54.08 89 LYS A C 1
ATOM 801 O O . LYS A 1 92 ? 23.099 34.041 17.893 1.00 54.16 89 LYS A O 1
ATOM 807 N N . GLN A 1 93 ? 21.055 34.732 17.264 1.00 53.90 90 GLN A N 1
ATOM 808 C CA . GLN A 1 93 ? 21.263 36.129 17.652 1.00 54.26 90 GLN A CA 1
ATOM 809 C C . GLN A 1 93 ? 20.894 36.437 19.122 1.00 54.20 90 GLN A C 1
ATOM 810 O O . GLN A 1 93 ? 20.778 37.601 19.516 1.00 54.74 90 GLN A O 1
ATOM 816 N N . GLY A 1 94 ? 20.666 35.407 19.927 1.00 53.77 91 GLY A N 1
ATOM 817 C CA . GLY A 1 94 ? 20.362 35.603 21.352 1.00 52.21 91 GLY A CA 1
ATOM 818 C C . GLY A 1 94 ? 18.937 36.019 21.689 1.00 51.54 91 GLY A C 1
ATOM 819 O O . GLY A 1 94 ? 18.658 36.428 22.819 1.00 51.75 91 GLY A O 1
ATOM 820 N N . ILE A 1 95 ? 18.033 35.932 20.714 1.00 50.19 92 ILE A N 1
ATOM 821 C CA . ILE A 1 95 ? 16.618 36.230 20.946 1.00 48.52 92 ILE A CA 1
ATOM 822 C C . ILE A 1 95 ? 15.910 35.071 21.636 1.00 48.42 92 ILE A C 1
ATOM 823 O O . ILE A 1 95 ? 16.026 33.920 21.200 1.00 48.53 92 ILE A O 1
ATOM 828 N N A GLU A 1 96 ? 15.178 35.365 22.705 0.50 47.65 93 GLU A N 1
ATOM 829 N N B GLU A 1 96 ? 15.187 35.381 22.708 0.50 47.75 93 GLU A N 1
ATOM 830 C CA A GLU A 1 96 ? 14.419 34.337 23.413 0.50 47.89 93 GLU A CA 1
ATOM 831 C CA B GLU A 1 96 ? 14.373 34.394 23.402 0.50 48.11 93 GLU A CA 1
ATOM 832 C C A GLU A 1 96 ? 13.101 34.017 22.687 0.50 47.47 93 GLU A C 1
ATOM 833 C C B GLU A 1 96 ? 13.143 34.030 22.560 0.50 47.51 93 GLU A C 1
ATOM 834 O O A GLU A 1 96 ? 12.311 34.922 22.385 0.50 46.76 93 GLU A O 1
ATOM 835 O O B GLU A 1 96 ? 12.453 34.919 22.054 0.50 46.71 93 GLU A O 1
ATOM 846 N N . VAL A 1 97 ? 12.861 32.734 22.413 1.00 46.70 94 VAL A N 1
ATOM 847 C CA . VAL A 1 97 ? 11.609 32.315 21.758 1.00 46.22 94 VAL A CA 1
ATOM 848 C C . VAL A 1 97 ? 10.728 31.442 22.648 1.00 46.11 94 VAL A C 1
ATOM 849 O O . VAL A 1 97 ? 11.217 30.619 23.446 1.00 46.15 94 VAL A O 1
ATOM 853 N N . ILE A 1 98 ? 9.429 31.651 22.551 1.00 44.74 95 ILE A N 1
ATOM 854 C CA . ILE A 1 98 ? 8.483 30.898 23.337 1.00 45.97 95 ILE A CA 1
ATOM 855 C C . ILE A 1 98 ? 7.580 30.160 22.368 1.00 45.47 95 ILE A C 1
ATOM 856 O O . ILE A 1 98 ? 6.714 30.758 21.728 1.00 43.76 95 ILE A O 1
ATOM 861 N N . ASP A 1 99 ? 7.785 28.848 22.279 1.00 45.77 96 ASP A N 1
ATOM 862 C CA . ASP A 1 99 ? 7.048 27.993 21.337 1.00 46.09 96 ASP A CA 1
ATOM 863 C C . ASP A 1 99 ? 5.593 27.886 21.792 1.00 45.95 96 ASP A C 1
ATOM 864 O O . ASP A 1 99 ? 5.289 28.096 22.975 1.00 45.17 96 ASP A O 1
ATOM 869 N N . ASP A 1 100 ? 4.693 27.585 20.857 1.00 43.99 97 ASP A N 1
ATOM 870 C CA . ASP A 1 100 ? 3.310 27.323 21.204 1.00 44.65 97 ASP A CA 1
ATOM 871 C C . ASP A 1 100 ? 2.758 26.147 20.390 1.00 44.29 97 ASP A C 1
ATOM 872 O O . ASP A 1 100 ? 2.821 26.160 19.153 1.00 43.37 97 ASP A O 1
ATOM 877 N N . HIS A 1 101 ? 2.244 25.128 21.075 1.00 42.61 98 HIS A N 1
ATOM 878 C CA . HIS A 1 101 ? 1.847 23.915 20.412 1.00 42.86 98 HIS A CA 1
ATOM 879 C C . HIS A 1 101 ? 0.358 23.685 20.430 1.00 43.62 98 HIS A C 1
ATOM 880 O O . HIS A 1 101 ? -0.070 22.589 20.120 1.00 43.33 98 HIS A O 1
ATOM 887 N N . ALA A 1 102 ? -0.437 24.690 20.783 1.00 44.51 99 ALA A N 1
ATOM 888 C CA . ALA A 1 102 ? -1.863 24.425 21.015 1.00 46.68 99 ALA A CA 1
ATOM 889 C C . ALA A 1 102 ? -2.649 24.241 19.714 1.00 48.42 99 ALA A C 1
ATOM 890 O O . ALA A 1 102 ? -3.643 23.559 19.690 1.00 48.78 99 ALA A O 1
ATOM 892 N N . ARG A 1 103 ? -2.148 24.815 18.621 1.00 50.54 100 ARG A N 1
ATOM 893 C CA . ARG A 1 103 ? -2.819 24.816 17.322 1.00 52.30 100 ARG A CA 1
ATOM 894 C C . ARG A 1 103 ? -1.968 23.895 16.424 1.00 53.45 100 ARG A C 1
ATOM 895 O O . ARG A 1 103 ? -0.902 24.299 15.948 1.00 54.72 100 ARG A O 1
ATOM 903 N N . PRO A 1 104 ? -2.407 22.642 16.218 1.00 53.38 101 PRO A N 1
ATOM 904 C CA . PRO A 1 104 ? -1.538 21.549 15.689 1.00 53.15 101 PRO A CA 1
ATOM 905 C C . PRO A 1 104 ? -1.299 21.549 14.158 1.00 52.38 101 PRO A C 1
ATOM 906 O O . PRO A 1 104 ? -0.410 20.849 13.679 1.00 52.64 101 PRO A O 1
ATOM 910 N N A ASP A 1 105 ? -2.124 22.329 13.459 0.50 51.67 102 ASP A N 1
ATOM 911 N N B ASP A 1 105 ? -2.105 22.291 13.402 0.50 52.04 102 ASP A N 1
ATOM 912 C CA A ASP A 1 105 ? -2.042 22.604 12.020 0.50 50.67 102 ASP A CA 1
ATOM 913 C CA B ASP A 1 105 ? -1.877 22.475 11.960 0.50 51.35 102 ASP A CA 1
ATOM 914 C C A ASP A 1 105 ? -0.994 23.710 11.690 0.50 49.09 102 ASP A C 1
ATOM 915 C C B ASP A 1 105 ? -0.845 23.611 11.685 0.50 49.52 102 ASP A C 1
ATOM 916 O O A ASP A 1 105 ? -0.663 23.961 10.519 0.50 48.51 102 ASP A O 1
ATOM 917 O O B ASP A 1 105 ? -0.407 23.809 10.539 0.50 48.84 102 ASP A O 1
ATOM 926 N N . VAL A 1 106 ? -0.466 24.345 12.733 1.00 47.95 103 VAL A N 1
ATOM 927 C CA . VAL A 1 106 ? 0.396 25.512 12.593 1.00 44.83 103 VAL A CA 1
ATOM 928 C C . VAL A 1 106 ? 1.608 25.427 13.525 1.00 43.56 103 VAL A C 1
ATOM 929 O O . VAL A 1 106 ? 1.516 25.052 14.693 1.00 42.31 103 VAL A O 1
ATOM 933 N N . ILE A 1 107 ? 2.765 25.798 13.015 1.00 41.24 104 ILE A N 1
ATOM 934 C CA . ILE A 1 107 ? 3.935 25.933 13.847 1.00 40.08 104 ILE A CA 1
ATOM 935 C C . ILE A 1 107 ? 3.994 27.387 14.196 1.00 40.68 104 ILE A C 1
ATOM 936 O O . ILE A 1 107 ? 3.797 28.258 13.328 1.00 40.36 104 ILE A O 1
ATOM 941 N N . ARG A 1 108 ? 4.295 27.697 15.445 1.00 39.94 105 ARG A N 1
ATOM 942 C CA . ARG A 1 108 ? 4.347 29.105 15.798 1.00 40.64 105 ARG A CA 1
ATOM 943 C C . ARG A 1 108 ? 5.058 29.348 17.101 1.00 40.21 105 ARG A C 1
ATOM 944 O O . ARG A 1 108 ? 5.209 28.452 17.934 1.00 39.56 105 ARG A O 1
ATOM 952 N N . PHE A 1 109 ? 5.481 30.578 17.296 1.00 39.19 106 PHE A N 1
ATOM 953 C CA . PHE A 1 109 ? 6.198 30.939 18.515 1.00 39.68 106 PHE A CA 1
ATOM 954 C C . PHE A 1 109 ? 6.118 32.448 18.723 1.00 38.91 106 PHE A C 1
ATOM 955 O O . PHE A 1 109 ? 5.838 33.220 17.756 1.00 38.69 106 PHE A O 1
ATOM 963 N N . TYR A 1 110 ? 6.393 32.878 19.959 1.00 40.20 107 TYR A N 1
ATOM 964 C CA . TYR A 1 110 ? 6.329 34.300 20.304 1.00 39.63 107 TYR A CA 1
ATOM 965 C C . TYR A 1 110 ? 7.718 34.759 20.645 1.00 39.78 107 TYR A C 1
ATOM 966 O O . TYR A 1 110 ? 8.537 33.992 21.141 1.00 39.06 107 TYR A O 1
ATOM 975 N N . VAL A 1 111 ? 7.960 36.032 20.407 1.00 38.96 108 VAL A N 1
ATOM 976 C CA . VAL A 1 111 ? 9.116 36.725 20.938 1.00 40.46 108 VAL A CA 1
ATOM 977 C C . VAL A 1 111 ? 8.595 38.048 21.515 1.00 40.57 108 VAL A C 1
ATOM 978 O O . VAL A 1 111 ? 7.465 38.462 21.225 1.00 41.46 108 VAL A O 1
ATOM 982 N N . SER A 1 112 ? 9.406 38.703 22.317 1.00 41.06 109 SER A N 1
ATOM 983 C CA . SER A 1 112 ? 9.159 40.073 22.749 1.00 42.46 109 SER A CA 1
ATOM 984 C C . SER A 1 112 ? 10.107 41.004 21.981 1.00 42.16 109 SER A C 1
ATOM 985 O O . SER A 1 112 ? 11.299 40.718 21.818 1.00 40.65 109 SER A O 1
ATOM 988 N N . ASP A 1 113 ? 9.613 42.138 21.520 1.00 41.53 110 ASP A N 1
ATOM 989 C CA . ASP A 1 113 ? 10.546 43.126 20.927 1.00 40.45 110 ASP A CA 1
ATOM 990 C C . ASP A 1 113 ? 11.315 43.811 22.091 1.00 40.52 110 ASP A C 1
ATOM 991 O O . ASP A 1 113 ? 11.100 43.457 23.264 1.00 38.85 110 ASP A O 1
ATOM 996 N N . PRO A 1 114 ? 12.230 44.755 21.776 1.00 41.02 111 PRO A N 1
ATOM 997 C CA . PRO A 1 114 ? 13.014 45.387 22.823 1.00 41.06 111 PRO A CA 1
ATOM 998 C C . PRO A 1 114 ? 12.145 46.149 23.851 1.00 41.42 111 PRO A C 1
ATOM 999 O O . PRO A 1 114 ? 12.654 46.432 24.945 1.00 42.17 111 PRO A O 1
ATOM 1003 N N . PHE A 1 115 ? 10.854 46.395 23.581 1.00 40.19 112 PHE A N 1
ATOM 1004 C CA . PHE A 1 115 ? 10.057 47.270 24.475 1.00 40.59 112 PHE A CA 1
ATOM 1005 C C . PHE A 1 115 ? 9.059 46.425 25.253 1.00 41.32 112 PHE A C 1
ATOM 1006 O O . PHE A 1 115 ? 8.293 46.946 26.068 1.00 41.28 112 PHE A O 1
ATOM 1014 N N . GLY A 1 116 ? 9.113 45.110 25.024 1.00 39.72 113 GLY A N 1
ATOM 1015 C CA . GLY A 1 116 ? 8.298 44.190 25.745 1.00 39.50 113 GLY A CA 1
ATOM 1016 C C . GLY A 1 116 ? 6.987 43.838 25.035 1.00 38.10 113 GLY A C 1
ATOM 1017 O O . GLY A 1 116 ? 6.165 43.149 25.640 1.00 39.24 113 GLY A O 1
ATOM 1018 N N . ASN A 1 117 ? 6.764 44.319 23.812 1.00 37.22 114 ASN A N 1
ATOM 1019 C CA . ASN A 1 117 ? 5.573 43.899 23.009 1.00 37.33 114 ASN A CA 1
ATOM 1020 C C . ASN A 1 117 ? 5.754 42.460 22.488 1.00 37.72 114 ASN A C 1
ATOM 1021 O O . ASN A 1 117 ? 6.844 42.111 21.987 1.00 37.75 114 ASN A O 1
ATOM 1026 N N . ARG A 1 118 ? 4.723 41.646 22.671 1.00 37.95 115 ARG A N 1
ATOM 1027 C CA . ARG A 1 118 ? 4.649 40.296 22.069 1.00 39.12 115 ARG A CA 1
ATOM 1028 C C . ARG A 1 118 ? 4.400 40.370 20.554 1.00 39.02 115 ARG A C 1
ATOM 1029 O O . ARG A 1 118 ? 3.534 41.133 20.073 1.00 38.67 115 ARG A O 1
ATOM 1037 N N . ILE A 1 119 ? 5.140 39.552 19.820 1.00 38.79 116 ILE A N 1
ATOM 1038 C CA . ILE A 1 119 ? 4.999 39.385 18.363 1.00 38.70 116 ILE A CA 1
ATOM 1039 C C . ILE A 1 119 ? 4.942 37.860 18.185 1.00 39.41 116 ILE A C 1
ATOM 1040 O O . ILE A 1 119 ? 5.718 37.147 18.848 1.00 38.26 116 ILE A O 1
ATOM 1045 N N . GLU A 1 120 ? 4.063 37.389 17.299 1.00 37.97 117 GLU A N 1
ATOM 1046 C CA . GLU A 1 120 ? 3.961 35.977 16.976 1.00 37.31 117 GLU A CA 1
ATOM 1047 C C . GLU A 1 120 ? 4.386 35.727 15.536 1.00 36.97 117 GLU A C 1
ATOM 1048 O O . GLU A 1 120 ? 4.136 36.565 14.635 1.00 37.47 117 GLU A O 1
ATOM 1054 N N . PHE A 1 121 ? 5.122 34.637 15.333 1.00 36.80 118 PHE A N 1
ATOM 1055 C CA . PHE A 1 121 ? 5.486 34.122 14.022 1.00 37.89 118 PHE A CA 1
ATOM 1056 C C . PHE A 1 121 ? 4.859 32.750 13.827 1.00 39.14 118 PHE A C 1
ATOM 1057 O O . PHE A 1 121 ? 4.880 31.897 14.757 1.00 38.74 118 PHE A O 1
ATOM 1073 N N . GLU A 1 123 ? 3.655 29.476 10.679 1.00 36.51 120 GLU A N 1
ATOM 1074 C CA . GLU A 1 123 ? 3.560 28.919 9.337 1.00 38.19 120 GLU A CA 1
ATOM 1075 C C . GLU A 1 123 ? 2.661 27.703 9.374 1.00 39.83 120 GLU A C 1
ATOM 1076 O O . GLU A 1 123 ? 2.678 26.946 10.348 1.00 38.69 120 GLU A O 1
ATOM 1082 N N . ASN A 1 124 ? 1.844 27.502 8.343 1.00 41.75 121 ASN A N 1
ATOM 1083 C CA . ASN A 1 124 ? 1.143 26.219 8.244 1.00 44.57 121 ASN A CA 1
ATOM 1084 C C . ASN A 1 124 ? 2.100 25.041 8.114 1.00 46.01 121 ASN A C 1
ATOM 1085 O O . ASN A 1 124 ? 3.169 25.138 7.465 1.00 45.10 121 ASN A O 1
ATOM 1090 N N . LYS A 1 125 ? 1.734 23.939 8.750 1.00 47.88 122 LYS A N 1
ATOM 1091 C CA . LYS A 1 125 ? 2.446 22.684 8.541 1.00 51.59 122 LYS A CA 1
ATOM 1092 C C . LYS A 1 125 ? 2.166 22.144 7.129 1.00 53.43 122 LYS A C 1
ATOM 1093 O O . LYS A 1 125 ? 1.078 22.294 6.597 1.00 53.51 122 LYS A O 1
ATOM 1099 N N . ASN A 1 126 ? 3.170 21.525 6.524 1.00 57.36 123 ASN A N 1
ATOM 1100 C CA . ASN A 1 126 ? 3.038 20.853 5.206 1.00 60.30 123 ASN A CA 1
ATOM 1101 C C . ASN A 1 126 ? 2.502 19.402 5.312 1.00 61.41 123 ASN A C 1
ATOM 1102 O O . ASN A 1 126 ? 3.058 18.558 6.044 1.00 62.19 123 ASN A O 1
ATOM 1123 N N . ARG B 1 5 ? 18.188 36.190 5.242 1.00 46.92 2 ARG B N 1
ATOM 1124 C CA . ARG B 1 5 ? 17.140 35.928 4.212 1.00 46.22 2 ARG B CA 1
ATOM 1125 C C . ARG B 1 5 ? 15.824 36.603 4.586 1.00 44.68 2 ARG B C 1
ATOM 1126 O O . ARG B 1 5 ? 15.688 37.132 5.716 1.00 46.72 2 ARG B O 1
ATOM 1134 N N A ASN B 1 6 ? 14.867 36.635 3.648 0.50 43.56 3 ASN B N 1
ATOM 1135 N N B ASN B 1 6 ? 14.887 36.589 3.655 0.50 43.88 3 ASN B N 1
ATOM 1136 C CA A ASN B 1 6 ? 13.571 37.343 3.816 0.50 42.51 3 ASN B CA 1
ATOM 1137 C CA B ASN B 1 6 ? 13.629 37.261 3.846 0.50 43.13 3 ASN B CA 1
ATOM 1138 C C A ASN B 1 6 ? 12.352 36.434 4.180 0.50 42.26 3 ASN B C 1
ATOM 1139 C C B ASN B 1 6 ? 12.472 36.285 4.142 0.50 42.68 3 AS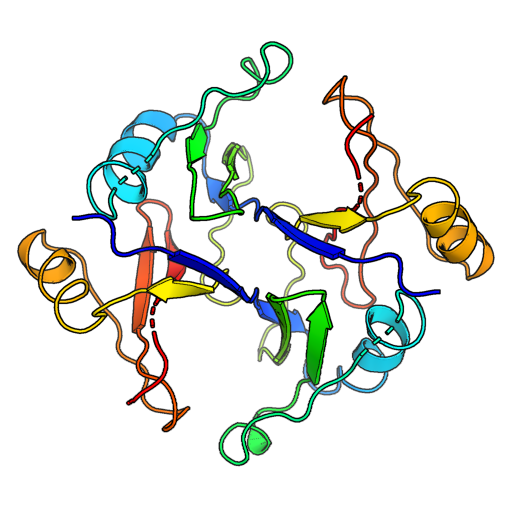N B C 1
ATOM 1140 O O A ASN B 1 6 ? 11.467 36.182 3.368 0.50 42.08 3 ASN B O 1
ATOM 1141 O O B ASN B 1 6 ? 11.755 35.836 3.252 0.50 42.64 3 ASN B O 1
ATOM 1150 N N . TYR B 1 7 ? 12.311 35.974 5.419 1.00 41.19 4 TYR B N 1
ATOM 1151 C CA . TYR B 1 7 ? 11.329 34.999 5.877 1.00 40.03 4 TYR B CA 1
ATOM 1152 C C . TYR B 1 7 ? 9.923 35.517 6.067 1.00 39.38 4 TYR B C 1
ATOM 1153 O O . TYR B 1 7 ? 8.998 34.754 5.916 1.00 37.86 4 TYR B O 1
ATOM 1162 N N . ILE B 1 8 ? 9.764 36.793 6.432 1.00 39.07 5 ILE B N 1
ATOM 1163 C CA . ILE B 1 8 ? 8.431 37.324 6.799 1.00 39.58 5 ILE B CA 1
ATOM 1164 C C . ILE B 1 8 ? 7.661 37.670 5.557 1.00 39.85 5 ILE B C 1
ATOM 1165 O O . ILE B 1 8 ? 8.136 38.418 4.687 1.00 41.53 5 ILE B O 1
ATOM 1170 N N . GLN B 1 9 ? 6.475 37.109 5.450 1.00 39.01 6 GLN B N 1
ATOM 1171 C CA . GLN B 1 9 ? 5.704 37.200 4.227 1.00 40.08 6 GLN B CA 1
ATOM 1172 C C . GLN B 1 9 ? 4.542 38.175 4.345 1.00 40.77 6 GLN B C 1
ATOM 1173 O O . GLN B 1 9 ? 4.043 38.612 3.317 1.00 41.35 6 GLN B O 1
ATOM 1179 N N . GLY B 1 10 ? 4.108 38.493 5.563 1.00 37.21 7 GLY B N 1
ATOM 1180 C CA . GLY B 1 10 ? 3.028 39.454 5.758 1.00 37.75 7 GLY B CA 1
ATOM 1181 C C . GLY B 1 10 ? 2.395 39.246 7.107 1.00 38.69 7 GLY B C 1
ATOM 1182 O O . GLY B 1 10 ? 2.867 38.394 7.904 1.00 38.79 7 GLY B O 1
ATOM 1183 N N . ILE B 1 11 ? 1.311 39.981 7.359 1.00 38.76 8 ILE B N 1
ATOM 1184 C CA . ILE B 1 11 ? 0.550 39.837 8.611 1.00 40.08 8 ILE B CA 1
ATOM 1185 C C . ILE B 1 11 ? -0.530 38.775 8.366 1.00 41.00 8 ILE B C 1
ATOM 1186 O O . ILE B 1 11 ? -1.307 38.911 7.423 1.00 40.17 8 ILE B O 1
ATOM 1191 N N . ASP B 1 12 ? -0.555 37.709 9.172 1.00 40.14 9 ASP B N 1
ATOM 1192 C CA . ASP B 1 12 ? -1.562 36.646 8.989 1.00 40.15 9 ASP B CA 1
ATOM 1193 C C . ASP B 1 12 ? -2.839 37.097 9.704 1.00 41.03 9 ASP B C 1
ATOM 1194 O O . ASP B 1 12 ? -3.968 36.964 9.183 1.00 39.62 9 ASP B O 1
ATOM 1199 N N . HIS B 1 13 ? -2.657 37.590 10.926 1.00 39.48 10 HIS B N 1
ATOM 1200 C CA . HIS B 1 13 ? -3.796 38.041 11.691 1.00 40.87 10 HIS B CA 1
ATOM 1201 C C . HIS B 1 13 ? -3.326 38.933 12.810 1.00 40.77 10 HIS B C 1
ATOM 1202 O O . HIS B 1 13 ? -2.106 39.072 13.119 1.00 40.29 10 HIS B O 1
ATOM 1209 N N A VAL B 1 14 ? -4.299 39.616 13.397 0.50 41.83 11 VAL B N 1
ATOM 1210 N N B VAL B 1 14 ? -4.325 39.525 13.442 0.50 42.19 11 VAL B N 1
ATOM 1211 C CA A VAL B 1 14 ? -4.083 40.348 14.602 0.50 41.53 11 VAL B CA 1
ATOM 1212 C CA B VAL B 1 14 ? -4.128 40.365 14.554 0.50 42.18 11 VAL B CA 1
ATOM 1213 C C A VAL B 1 14 ? -5.040 39.783 15.640 0.50 43.08 11 VAL B C 1
ATOM 1214 C C B VAL B 1 14 ? -5.071 39.839 15.651 0.50 43.46 11 VAL B C 1
ATOM 1215 O O A VAL B 1 14 ? -6.186 39.367 15.349 0.50 42.19 11 VAL B O 1
ATOM 1216 O O B VAL B 1 14 ? -6.237 39.455 15.398 0.50 42.50 11 VAL B O 1
ATOM 1223 N N . GLN B 1 15 ? -4.523 39.734 16.856 1.00 43.51 12 GLN B N 1
ATOM 1224 C CA . GLN B 1 15 ? -5.294 39.322 17.987 1.00 46.63 12 GLN B CA 1
ATOM 1225 C C . GLN B 1 15 ? -5.678 40.547 18.798 1.00 46.74 12 GLN B C 1
ATOM 1226 O O . GLN B 1 15 ? -4.825 41.381 19.124 1.00 48.07 12 GLN B O 1
ATOM 1232 N N . VAL B 1 16 ? -6.981 40.663 19.054 1.00 45.98 13 VAL B N 1
ATOM 1233 C CA . VAL B 1 16 ? -7.561 41.721 19.849 1.00 46.23 13 VAL B CA 1
ATOM 1234 C C . VAL B 1 16 ? -8.144 41.076 21.118 1.00 45.89 13 VAL B C 1
ATOM 1235 O O . VAL B 1 16 ? -8.715 39.968 21.061 1.00 46.11 13 VAL B O 1
ATOM 1239 N N . ALA B 1 17 ? -7.910 41.705 22.281 1.00 43.37 14 ALA B N 1
ATOM 1240 C CA . ALA B 1 17 ? -8.344 41.134 23.543 1.00 41.15 14 ALA B CA 1
ATOM 1241 C C . ALA B 1 17 ? -9.755 41.541 23.867 1.00 40.29 14 ALA B C 1
ATOM 1242 O O . ALA B 1 17 ? -10.263 42.546 23.416 1.00 40.48 14 ALA B O 1
ATOM 1244 N N . ALA B 1 18 ? -10.362 40.757 24.730 1.00 41.58 15 ALA B N 1
ATOM 1245 C CA . ALA B 1 18 ? -11.745 40.999 25.108 1.00 40.98 15 ALA B CA 1
ATOM 1246 C C . ALA B 1 18 ? -12.018 40.239 26.415 1.00 41.55 15 ALA B C 1
ATOM 1247 O O . ALA B 1 18 ? -11.282 39.306 26.737 1.00 41.75 15 ALA B O 1
ATOM 1249 N N . PRO B 1 19 ? -13.046 40.648 27.189 1.00 42.20 16 PRO B N 1
ATOM 1250 C CA . PRO B 1 19 ? -13.306 39.854 28.399 1.00 43.41 16 PRO B CA 1
ATOM 1251 C C . PRO B 1 19 ? -14.041 38.554 28.166 1.00 43.80 16 PRO B C 1
ATOM 1252 O O . PRO B 1 19 ? -14.546 38.296 27.065 1.00 43.56 16 PRO B O 1
ATOM 1256 N N . VAL B 1 20 ? -14.085 37.734 29.213 1.00 44.20 17 VAL B N 1
ATOM 1257 C CA . VAL B 1 20 ? -14.863 36.507 29.194 1.00 46.12 17 VAL B CA 1
ATOM 1258 C C . VAL B 1 20 ? -16.321 36.847 28.844 1.00 45.62 17 VAL B C 1
ATOM 1259 O O . VAL B 1 20 ? -16.857 37.900 29.244 1.00 45.49 17 VAL B O 1
ATOM 1263 N N . GLY B 1 21 ? -16.962 35.982 28.068 1.00 46.24 18 GLY B N 1
ATOM 1264 C CA . GLY B 1 21 ? -18.324 36.242 27.620 1.00 45.76 18 GLY B CA 1
ATOM 1265 C C . GLY B 1 21 ? -18.469 37.256 26.470 1.00 46.72 18 GLY B C 1
ATOM 1266 O O . GLY B 1 21 ? -19.588 37.734 26.204 1.00 45.92 18 GLY B O 1
ATOM 1267 N N . CYS B 1 22 ? -17.374 37.595 25.769 1.00 44.74 19 CYS B N 1
ATOM 1268 C CA . CYS B 1 22 ? -17.435 38.677 24.743 1.00 45.16 19 CYS B CA 1
ATOM 1269 C C . CYS B 1 22 ? -18.169 38.352 23.425 1.00 46.03 19 CYS B C 1
ATOM 1270 O O . CYS B 1 22 ? -18.333 39.221 22.574 1.00 44.70 19 CYS B O 1
ATOM 1273 N N . GLU B 1 23 ? -18.583 37.097 23.239 1.00 47.18 20 GLU B N 1
ATOM 1274 C CA . GLU B 1 23 ? -18.874 36.572 21.903 1.00 47.56 20 GLU B CA 1
ATOM 1275 C C . GLU B 1 23 ? -20.052 37.258 21.210 1.00 47.63 20 GLU B C 1
ATOM 1276 O O . GLU B 1 23 ? -19.940 37.671 20.054 1.00 47.35 20 GLU B O 1
ATOM 1282 N N A GLU B 1 24 ? -21.181 37.374 21.912 0.50 47.39 21 GLU B N 1
ATOM 1283 N N B GLU B 1 24 ? -21.159 37.398 21.930 0.50 47.19 21 GLU B N 1
ATOM 1284 C CA A GLU B 1 24 ? -22.366 38.055 21.344 0.50 48.51 21 GLU B CA 1
ATOM 1285 C CA B GLU B 1 24 ? -22.368 38.039 21.389 0.50 47.97 21 GLU B CA 1
ATOM 1286 C C A GLU B 1 24 ? -22.020 39.475 20.878 0.50 47.23 21 GLU B C 1
ATOM 1287 C C B GLU B 1 24 ? -22.116 39.496 20.940 0.50 47.14 21 GLU B C 1
ATOM 1288 O O A GLU B 1 24 ? -22.338 39.860 19.748 0.50 47.41 21 GLU B O 1
ATOM 1289 O O B GLU B 1 24 ? -22.588 39.926 19.879 0.50 47.52 21 GLU B O 1
ATOM 1300 N N . GLU B 1 25 ? -21.379 40.248 21.748 1.00 46.41 22 GLU B N 1
ATOM 1301 C CA . GLU B 1 25 ? -20.977 41.613 21.418 1.00 45.52 22 GLU B CA 1
ATOM 1302 C C . GLU B 1 25 ? -19.951 41.653 20.308 1.00 43.98 22 GLU B C 1
ATOM 1303 O O . GLU B 1 25 ? -19.991 42.557 19.468 1.00 43.99 22 GLU B O 1
ATOM 1309 N N . ALA B 1 26 ? -19.043 40.684 20.284 1.00 43.51 23 ALA B N 1
ATOM 1310 C CA . ALA B 1 26 ? -17.983 40.642 19.235 1.00 43.01 23 ALA B CA 1
ATOM 1311 C C . ALA B 1 26 ? -18.631 40.388 17.886 1.00 43.32 23 ALA B C 1
ATOM 1312 O O . ALA B 1 26 ? -18.315 41.043 16.892 1.00 44.33 23 ALA B O 1
ATOM 1314 N N . ARG B 1 27 ? -19.595 39.465 17.894 1.00 43.71 24 ARG B N 1
ATOM 1315 C CA . ARG B 1 27 ? -20.312 39.087 16.708 1.00 43.35 24 ARG B CA 1
ATOM 1316 C C . ARG B 1 27 ? -21.118 40.266 16.221 1.00 42.74 24 ARG B C 1
ATOM 1317 O O . ARG B 1 27 ? -21.102 40.537 15.040 1.00 43.01 24 ARG B O 1
ATOM 1325 N N . ALA B 1 28 ? -21.776 40.986 17.135 1.00 43.09 25 ALA B N 1
ATOM 1326 C CA . ALA B 1 28 ? -22.650 42.076 16.739 1.00 43.91 25 ALA B CA 1
ATOM 1327 C C . ALA B 1 28 ? -21.848 43.265 16.165 1.00 44.18 25 ALA B C 1
ATOM 1328 O O . ALA B 1 28 ? -22.366 43.995 15.348 1.00 45.20 25 ALA B O 1
ATOM 1330 N N . PHE B 1 29 ? -20.593 43.446 16.555 1.00 43.72 26 PHE B N 1
ATOM 1331 C CA . PHE B 1 29 ? -19.806 44.568 16.074 1.00 43.76 26 PHE B CA 1
ATOM 1332 C C . PHE B 1 29 ? -18.934 44.200 14.878 1.00 42.97 26 PHE B C 1
ATOM 1333 O O . PHE B 1 29 ? -19.136 44.762 13.824 1.00 44.36 26 PHE B O 1
ATOM 1341 N N . TYR B 1 30 ? -17.999 43.268 15.039 1.00 41.84 27 TYR B N 1
ATOM 1342 C CA . TYR B 1 30 ? -17.168 42.786 13.940 1.00 41.88 27 TYR B CA 1
ATOM 1343 C C . TYR B 1 30 ? -17.973 42.106 12.799 1.00 43.95 27 TYR B C 1
ATOM 1344 O O . TYR B 1 30 ? -17.706 42.344 11.604 1.00 43.95 27 TYR B O 1
ATOM 1353 N N . GLY B 1 31 ? -18.963 41.304 13.155 1.00 44.93 28 GLY B N 1
ATOM 1354 C CA . GLY B 1 31 ? -19.744 40.569 12.143 1.00 47.05 28 GLY B CA 1
ATOM 1355 C C . GLY B 1 31 ? -20.843 41.448 11.580 1.00 48.09 28 GLY B C 1
ATOM 1356 O O . GLY B 1 31 ? -20.783 41.863 10.429 1.00 49.49 28 GLY B O 1
ATOM 1357 N N A GLU B 1 32 ? -21.887 41.689 12.367 0.50 48.30 29 GLU B N 1
ATOM 1358 N N B GLU B 1 32 ? -21.793 41.801 12.434 0.50 48.27 29 GLU B N 1
ATOM 1359 C CA A GLU B 1 32 ? -23.031 42.464 11.895 0.50 48.43 29 GLU B CA 1
ATOM 1360 C CA B GLU B 1 32 ? -23.038 42.415 12.008 0.50 48.32 29 GLU B CA 1
ATOM 1361 C C A GLU B 1 32 ? -22.580 43.842 11.418 0.50 47.52 29 GLU B C 1
ATOM 1362 C C B GLU B 1 32 ? -22.999 43.923 11.756 0.50 47.73 29 GLU B C 1
ATOM 1363 O O A GLU B 1 32 ? -22.663 44.156 10.222 0.50 46.79 29 GLU B O 1
ATOM 1364 O O B GLU B 1 32 ? -23.829 44.436 11.012 0.50 48.00 29 GLU B O 1
ATOM 1375 N N . THR B 1 33 ? -22.037 44.632 12.340 1.00 46.85 30 THR B N 1
ATOM 1376 C CA . THR B 1 33 ? -21.911 46.092 12.140 1.00 46.00 30 THR B CA 1
ATOM 1377 C C . THR B 1 33 ? -20.874 46.492 11.091 1.00 45.48 30 THR B C 1
ATOM 1378 O O . THR B 1 33 ? -21.142 47.298 10.209 1.00 45.34 30 THR B O 1
ATOM 1382 N N A ILE B 1 34 ? -19.658 45.960 11.197 0.50 45.08 31 ILE B N 1
ATOM 1383 N N B ILE B 1 34 ? -19.686 45.913 11.203 0.50 45.27 31 ILE B N 1
ATOM 1384 C CA A ILE B 1 34 ? -18.639 46.304 10.194 0.50 44.66 31 ILE B CA 1
ATOM 1385 C CA B ILE B 1 34 ? -18.596 46.218 10.285 0.50 45.18 31 ILE B CA 1
ATOM 1386 C C A ILE B 1 34 ? -18.615 45.319 9.028 0.50 45.03 31 ILE B C 1
ATOM 1387 C C B ILE B 1 34 ? -18.688 45.356 9.035 0.50 45.22 31 ILE B C 1
ATOM 1388 O O A ILE B 1 34 ? -17.983 45.578 7.998 0.50 45.31 31 ILE B O 1
ATOM 1389 O O B ILE B 1 34 ? -18.188 45.723 7.965 0.50 45.40 31 ILE B O 1
ATOM 1398 N N . GLY B 1 35 ? -19.335 44.206 9.176 1.00 45.29 32 GLY B N 1
ATOM 1399 C CA . GLY B 1 35 ? -19.607 43.313 8.051 1.00 46.13 32 GLY B CA 1
ATOM 1400 C C . GLY B 1 35 ? -18.501 42.315 7.746 1.00 47.15 32 GLY B C 1
ATOM 1401 O O . GLY B 1 35 ? -18.373 41.889 6.603 1.00 46.47 32 GLY B O 1
ATOM 1410 N N . GLU B 1 37 ? -16.971 38.567 7.895 1.00 48.85 34 GLU B N 1
ATOM 1411 C CA . GLU B 1 37 ? -17.452 37.184 7.978 1.00 49.72 34 GLU B CA 1
ATOM 1412 C C . GLU B 1 37 ? -16.825 36.384 9.161 1.00 48.25 34 GLU B C 1
ATOM 1413 O O . GLU B 1 37 ? -15.615 36.208 9.206 1.00 46.68 34 GLU B O 1
ATOM 1419 N N . GLU B 1 38 ? -17.634 35.885 10.092 1.00 47.42 35 GLU B N 1
ATOM 1420 C CA . GLU B 1 38 ? -17.112 35.009 11.140 1.00 48.78 35 GLU B CA 1
ATOM 1421 C C . GLU B 1 38 ? -16.632 33.665 10.609 1.00 48.28 35 GLU B C 1
ATOM 1422 O O . GLU B 1 38 ? -17.275 33.030 9.736 1.00 47.37 35 GLU B O 1
ATOM 1428 N N . ILE B 1 39 ? -15.491 33.224 11.090 1.00 47.51 36 ILE B N 1
ATOM 1429 C CA . ILE B 1 39 ? -14.974 31.917 10.655 1.00 49.03 36 ILE B CA 1
ATOM 1430 C C . ILE B 1 39 ? -14.817 31.011 11.880 1.00 48.84 36 ILE B C 1
ATOM 1431 O O . ILE B 1 39 ? -14.630 31.530 13.011 1.00 47.83 36 ILE B O 1
ATOM 1436 N N . PRO B 1 40 ? -14.904 29.679 11.670 1.00 49.16 37 PRO B N 1
ATOM 1437 C CA . PRO B 1 40 ? -14.875 28.793 12.827 1.00 48.92 37 PRO B CA 1
ATOM 1438 C C . PRO B 1 40 ? -13.467 28.654 13.315 1.00 48.78 37 PRO B C 1
ATOM 1439 O O . PRO B 1 40 ? -12.513 28.707 12.513 1.00 48.69 37 PRO B O 1
ATOM 1443 N N . LYS B 1 41 ? -13.340 28.509 14.631 1.00 48.43 38 LYS B N 1
ATOM 1444 C CA . LYS B 1 41 ? -12.041 28.352 15.249 1.00 47.49 38 LYS B CA 1
ATOM 1445 C C . LYS B 1 41 ? -11.633 26.870 15.158 1.00 47.24 38 LYS B C 1
ATOM 1446 O O . LYS B 1 41 ? -12.510 25.994 15.086 1.00 45.09 38 LYS B O 1
ATOM 1452 N N . PRO B 1 42 ? -10.313 26.588 15.115 1.00 47.74 39 PRO B N 1
ATOM 1453 C CA . PRO B 1 42 ? -9.837 25.216 15.143 1.00 48.17 39 PRO B CA 1
ATOM 1454 C C . PRO B 1 42 ? -10.420 24.505 16.342 1.00 49.58 39 PRO B C 1
ATOM 1455 O O . PRO B 1 42 ? -10.585 25.106 17.416 1.00 49.94 39 PRO B O 1
ATOM 1459 N N . GLU B 1 43 ? -10.734 23.233 16.175 1.00 50.84 40 GLU B N 1
ATOM 1460 C CA . GLU B 1 43 ? -11.380 22.438 17.217 1.00 52.27 40 GLU B CA 1
ATOM 1461 C C . GLU B 1 43 ? -10.700 22.581 18.591 1.00 51.62 40 GLU B C 1
ATOM 1462 O O . GLU B 1 43 ? -11.368 22.780 19.594 1.00 51.52 40 GLU B O 1
ATOM 1468 N N A GLU B 1 44 ? -9.374 22.449 18.632 0.50 51.45 41 GLU B N 1
ATOM 1469 N N B GLU B 1 44 ? -9.373 22.524 18.587 0.50 51.20 41 GLU B N 1
ATOM 1470 C CA A GLU B 1 44 ? -8.633 22.537 19.904 0.50 51.11 41 GLU B CA 1
ATOM 1471 C CA B GLU B 1 44 ? -8.557 22.542 19.804 0.50 50.65 41 GLU B CA 1
ATOM 1472 C C A GLU B 1 44 ? -8.830 23.876 20.630 0.50 50.36 41 GLU B C 1
ATOM 1473 C C B GLU B 1 44 ? -8.421 23.910 20.496 0.50 50.09 41 GLU B C 1
ATOM 1474 O O A GLU B 1 44 ? -8.902 23.911 21.864 0.50 49.34 41 GLU B O 1
ATOM 1475 O O B GLU B 1 44 ? -7.850 23.997 21.587 0.50 48.88 41 GLU B O 1
ATOM 1486 N N . LEU B 1 45 ? -8.946 24.961 19.866 1.00 49.27 42 LEU B N 1
ATOM 1487 C CA . LEU B 1 45 ? -8.983 26.295 20.454 1.00 49.46 42 LEU B CA 1
ATOM 1488 C C . LEU B 1 45 ? -10.395 26.745 20.855 1.00 50.31 42 LEU B C 1
ATOM 1489 O O . LEU B 1 45 ? -10.553 27.796 21.481 1.00 50.34 42 LEU B O 1
ATOM 1494 N N . LYS B 1 46 ? -11.420 25.977 20.489 1.00 51.45 43 LYS B N 1
ATOM 1495 C CA . LYS B 1 46 ? -12.789 26.372 20.792 1.00 53.27 43 LYS B CA 1
ATOM 1496 C C . LYS B 1 46 ? -12.955 26.602 22.302 1.00 53.05 43 LYS B C 1
ATOM 1497 O O . LYS B 1 46 ? -13.548 27.596 22.727 1.00 52.51 43 LYS B O 1
ATOM 1503 N N . LYS B 1 47 ? -12.390 25.704 23.102 1.00 52.19 44 LYS B N 1
ATOM 1504 C CA . LYS B 1 47 ? -12.530 25.780 24.570 1.00 51.72 44 LYS B CA 1
ATOM 1505 C C . LYS B 1 47 ? -11.988 27.070 25.176 1.00 49.86 44 LYS B C 1
ATOM 1506 O O . LYS B 1 47 ? -12.228 27.350 26.341 1.00 49.37 44 LYS B O 1
ATOM 1512 N N . ARG B 1 48 ? -11.278 27.868 24.389 1.00 48.28 45 ARG B N 1
ATOM 1513 C CA . ARG B 1 48 ? -10.784 29.132 24.902 1.00 48.62 45 ARG B CA 1
ATOM 1514 C C . ARG B 1 48 ? -11.760 30.340 24.824 1.00 48.65 45 ARG B C 1
ATOM 1515 O O . ARG B 1 48 ? -11.466 31.382 25.364 1.00 49.57 45 ARG B O 1
ATOM 1523 N N . GLY B 1 49 ? -12.906 30.231 24.181 1.00 48.41 46 GLY B N 1
ATOM 1524 C CA . GLY B 1 49 ? -13.800 31.386 24.147 1.00 47.54 46 GLY B CA 1
ATOM 1525 C C . GLY B 1 49 ? -13.271 32.344 23.079 1.00 46.78 46 GLY B C 1
ATOM 1526 O O . GLY B 1 49 ? -12.113 32.229 22.649 1.00 49.62 46 GLY B O 1
ATOM 1527 N N . GLY B 1 50 ? -14.095 33.278 22.622 1.00 45.65 47 GLY B N 1
ATOM 1528 C CA . GLY B 1 50 ? -13.658 34.238 21.585 1.00 43.27 47 GLY B CA 1
ATOM 1529 C C . GLY B 1 50 ? -14.209 33.861 20.196 1.00 44.50 47 GLY B C 1
ATOM 1530 O O . GLY B 1 50 ? -14.919 32.863 20.054 1.00 43.05 47 GLY B O 1
ATOM 1531 N N . CYS B 1 51 ? -13.879 34.673 19.189 1.00 42.61 48 CYS B N 1
ATOM 1532 C CA . CYS B 1 51 ? -14.404 34.568 17.822 1.00 46.15 48 CYS B CA 1
ATOM 1533 C C . CYS B 1 51 ? -13.288 34.996 16.891 1.00 44.58 48 CYS B C 1
ATOM 1534 O O . CYS B 1 51 ? -12.410 35.788 17.300 1.00 43.48 48 CYS B O 1
ATOM 1537 N N . TRP B 1 52 ? -13.307 34.422 15.685 1.00 43.33 49 TRP B N 1
ATOM 1538 C CA . TRP B 1 52 ? -12.415 34.806 14.578 1.00 42.78 49 TRP B CA 1
ATOM 1539 C C . TRP B 1 52 ? -13.252 35.348 13.412 1.00 43.27 49 TRP B C 1
ATOM 1540 O O . TRP B 1 52 ? -14.378 34.879 13.127 1.00 42.03 49 TRP B O 1
ATOM 1551 N N . PHE B 1 53 ? -12.711 36.333 12.714 1.00 43.77 50 PHE B N 1
ATOM 1552 C CA . PHE B 1 53 ? -13.447 36.941 11.595 1.00 45.00 50 PHE B CA 1
ATOM 1553 C C . PHE B 1 53 ? -12.485 37.108 10.457 1.00 45.57 50 PHE B C 1
ATOM 1554 O O . PHE B 1 53 ? -11.283 37.293 10.665 1.00 45.27 50 PHE B O 1
ATOM 1562 N N . LYS B 1 54 ? -12.999 37.069 9.250 1.00 46.49 51 LYS B N 1
ATOM 1563 C CA . LYS B 1 54 ? -12.146 37.184 8.070 1.00 48.36 51 LYS B CA 1
ATOM 1564 C C . LYS B 1 54 ? -12.197 38.632 7.549 1.00 48.90 51 LYS B C 1
ATOM 1565 O O . LYS B 1 54 ? -13.238 39.239 7.577 1.00 48.17 51 LYS B O 1
ATOM 1571 N N . CYS B 1 55 ? -11.070 39.172 7.112 1.00 49.49 52 CYS B N 1
ATOM 1572 C CA . CYS B 1 55 ? -11.001 40.469 6.375 1.00 53.14 52 CYS B CA 1
ATOM 1573 C C . CYS B 1 55 ? -9.995 40.314 5.284 1.00 53.22 52 CYS B C 1
ATOM 1574 O O . CYS B 1 55 ? -8.801 40.338 5.570 1.00 54.10 52 CYS B O 1
ATOM 1577 N N . GLY B 1 56 ? -10.446 40.071 4.056 1.00 53.14 53 GLY B N 1
ATOM 1578 C CA . GLY B 1 56 ? -9.542 39.889 2.974 1.00 52.66 53 GLY B CA 1
ATOM 1579 C C . GLY B 1 56 ? -8.738 38.654 3.198 1.00 52.99 53 GLY B C 1
ATOM 1580 O O . GLY B 1 56 ? -9.285 37.659 3.637 1.00 53.81 53 GLY B O 1
ATOM 1581 N N . ASN B 1 57 ? -7.443 38.699 2.918 1.00 52.52 54 ASN B N 1
ATOM 1582 C CA . ASN B 1 57 ? -6.590 37.527 3.169 1.00 53.45 54 ASN B CA 1
ATOM 1583 C C . ASN B 1 57 ? -6.104 37.438 4.601 1.00 52.40 54 ASN B C 1
ATOM 1584 O O . ASN B 1 57 ? -5.195 36.645 4.909 1.00 53.85 54 ASN B O 1
ATOM 1589 N N . GLN B 1 58 ? -6.643 38.280 5.475 1.00 50.83 55 GLN B N 1
ATOM 1590 C CA . GLN B 1 58 ? -6.168 38.321 6.845 1.00 48.04 55 GLN B CA 1
ATOM 1591 C C . GLN B 1 58 ? -7.338 37.982 7.741 1.00 47.08 55 GLN B C 1
ATOM 1592 O O . GLN B 1 58 ? -8.468 37.829 7.249 1.00 46.35 55 GLN B O 1
ATOM 1598 N N . GLU B 1 59 ? -7.042 37.785 9.029 1.00 45.32 56 GLU B N 1
ATOM 1599 C CA . GLU B 1 59 ? -8.081 37.580 10.028 1.00 46.01 56 GLU B CA 1
ATOM 1600 C C . GLU B 1 59 ? -7.904 38.496 11.227 1.00 44.73 56 GLU B C 1
ATOM 1601 O O . GLU B 1 59 ? -6.845 39.028 11.487 1.00 42.69 56 GLU B O 1
ATOM 1607 N N . ILE B 1 60 ? -8.977 38.619 11.991 1.00 45.88 57 ILE B N 1
ATOM 1608 C CA . ILE B 1 60 ? -8.902 39.218 13.303 1.00 45.85 57 ILE B CA 1
ATOM 1609 C C . ILE B 1 60 ? -9.471 38.181 14.288 1.00 44.01 57 ILE B C 1
ATOM 1610 O O . ILE B 1 60 ? -10.535 37.598 14.022 1.00 43.03 57 ILE B O 1
ATOM 1615 N N . HIS B 1 61 ? -8.705 37.924 15.358 1.00 42.33 58 HIS B N 1
ATOM 1616 C CA . HIS B 1 61 ? -9.003 36.898 16.373 1.00 41.73 58 HIS B CA 1
ATOM 1617 C C . HIS B 1 61 ? -9.328 37.689 17.627 1.00 41.58 58 HIS B C 1
ATOM 1618 O O . HIS B 1 61 ? -8.513 38.462 18.154 1.00 41.96 58 HIS B O 1
ATOM 1625 N N . ILE B 1 62 ? -10.558 37.570 18.082 1.00 41.37 59 ILE B N 1
ATOM 1626 C CA . ILE B 1 62 ? -10.939 38.238 19.333 1.00 42.25 59 ILE B CA 1
ATOM 1627 C C . ILE B 1 62 ? -10.682 37.197 20.428 1.00 42.67 59 ILE B C 1
ATOM 1628 O O . ILE B 1 62 ? -11.390 36.180 20.469 1.00 43.27 59 ILE B O 1
ATOM 1633 N N . GLY B 1 63 ? -9.685 37.433 21.287 1.00 43.00 60 GLY B N 1
ATOM 1634 C CA . GLY B 1 63 ? -9.265 36.420 22.257 1.00 43.98 60 GLY B CA 1
ATOM 1635 C C . GLY B 1 63 ? -9.641 36.822 23.674 1.00 43.54 60 GLY B C 1
ATOM 1636 O O . GLY B 1 63 ? -9.505 37.989 24.041 1.00 44.74 60 GLY B O 1
ATOM 1637 N N . VAL B 1 64 ? -10.173 35.874 24.452 1.00 42.62 61 VAL B N 1
ATOM 1638 C CA . VAL B 1 64 ? -10.565 36.149 25.825 1.00 42.71 61 VAL B CA 1
ATOM 1639 C C . VAL B 1 64 ? -9.351 36.276 26.774 1.00 43.28 61 VAL B C 1
ATOM 1640 O O . VAL B 1 64 ? -8.407 35.450 26.727 1.00 43.70 61 VAL B O 1
ATOM 1644 N N . GLU B 1 65 ? -9.353 37.309 27.622 1.00 42.59 62 GLU B N 1
ATOM 1645 C CA . GLU B 1 65 ? -8.297 37.490 28.613 1.00 42.80 62 GLU B CA 1
ATOM 1646 C C . GLU B 1 65 ? -8.876 37.502 30.032 1.00 42.01 62 GLU B C 1
ATOM 1647 O O . GLU B 1 65 ? -10.001 37.954 30.232 1.00 41.68 62 GLU B O 1
ATOM 1653 N N . GLN B 1 66 ? -8.097 36.975 30.984 1.00 40.44 63 GLN B N 1
ATOM 1654 C CA . GLN B 1 66 ? -8.503 36.953 32.376 1.00 41.20 63 GLN B CA 1
ATOM 1655 C C . GLN B 1 66 ? -8.658 38.374 32.927 1.00 42.51 63 GLN B C 1
ATOM 1656 O O . GLN B 1 66 ? -9.596 38.677 33.691 1.00 43.55 63 GLN B O 1
ATOM 1662 N N . ASN B 1 67 ? -7.714 39.245 32.627 1.00 43.09 64 ASN B N 1
ATOM 1663 C CA . ASN B 1 67 ? -7.872 40.585 33.218 1.00 45.28 64 ASN B CA 1
ATOM 1664 C C . ASN B 1 67 ? -7.756 41.540 32.061 1.00 43.34 64 ASN B C 1
ATOM 1665 O O . ASN B 1 67 ? -6.684 42.005 31.699 1.00 45.13 64 ASN B O 1
ATOM 1670 N N . PHE B 1 68 ? -8.853 41.734 31.385 1.00 42.67 65 PHE B N 1
ATOM 1671 C CA . PHE B 1 68 ? -8.859 42.496 30.171 1.00 41.28 65 PHE B CA 1
ATOM 1672 C C . PHE B 1 68 ? -8.743 44.012 30.433 1.00 41.01 65 PHE B C 1
ATOM 1673 O O . PHE B 1 68 ? -9.435 44.532 31.287 1.00 36.96 65 PHE B O 1
ATOM 1681 N N . ASN B 1 69 ? -7.836 44.679 29.698 1.00 40.61 66 ASN B N 1
ATOM 1682 C CA . ASN B 1 69 ? -7.841 46.141 29.497 1.00 40.93 66 ASN B CA 1
ATOM 1683 C C . ASN B 1 69 ? -7.808 46.468 28.020 1.00 40.22 66 ASN B C 1
ATOM 1684 O O . ASN B 1 69 ? -7.104 45.785 27.250 1.00 40.10 66 ASN B O 1
ATOM 1689 N N . PRO B 1 70 ? -8.627 47.445 27.580 1.00 40.55 67 PRO B N 1
ATOM 1690 C CA . PRO B 1 70 ? -8.620 47.695 26.110 1.00 40.72 67 PRO B CA 1
ATOM 1691 C C . PRO B 1 70 ? -7.315 48.312 25.601 1.00 41.42 67 PRO B C 1
ATOM 1692 O O . PRO B 1 70 ? -6.569 48.960 26.374 1.00 41.08 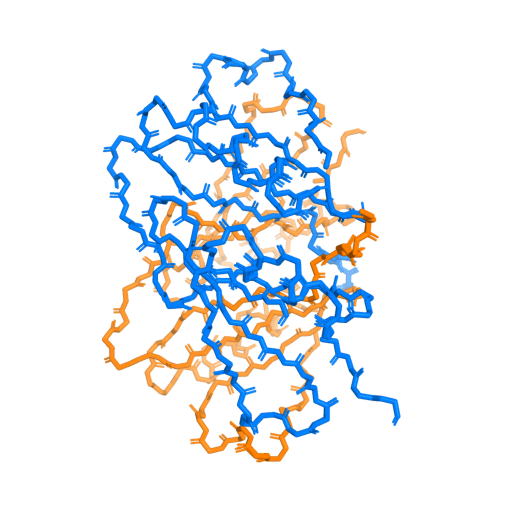67 PRO B O 1
ATOM 1696 N N . ALA B 1 71 ? -7.029 48.109 24.303 1.00 42.14 68 ALA B N 1
ATOM 1697 C CA . ALA B 1 71 ? -5.836 48.721 23.687 1.00 43.08 68 ALA B CA 1
ATOM 1698 C C . ALA B 1 71 ? -6.340 50.011 23.048 1.00 45.30 68 ALA B C 1
ATOM 1699 O O . ALA B 1 71 ? -7.098 49.984 22.070 1.00 44.50 68 ALA B O 1
ATOM 1701 N N . LYS B 1 72 ? -5.925 51.124 23.626 1.00 45.92 69 LYS B N 1
ATOM 1702 C CA . LYS B 1 72 ? -6.356 52.448 23.202 1.00 47.54 69 LYS B CA 1
ATOM 1703 C C . LYS B 1 72 ? -5.360 53.144 22.236 1.00 48.62 69 LYS B C 1
ATOM 1704 O O . LYS B 1 72 ? -5.733 54.106 21.554 1.00 47.71 69 LYS B O 1
ATOM 1710 N N . ARG B 1 73 ? -4.097 52.712 22.249 1.00 46.49 70 ARG B N 1
ATOM 1711 C CA . ARG B 1 73 ? -3.035 53.361 21.472 1.00 46.78 70 ARG B CA 1
ATOM 1712 C C . ARG B 1 73 ? -2.609 52.471 20.303 1.00 46.63 70 ARG B C 1
ATOM 1713 O O . ARG B 1 73 ? -3.047 52.722 19.160 1.00 48.90 70 ARG B O 1
ATOM 1721 N N . ALA B 1 74 ? -1.899 51.378 20.581 1.00 45.23 71 ALA B N 1
ATOM 1722 C CA . ALA B 1 74 ? -1.531 50.377 19.552 1.00 43.87 71 ALA B CA 1
ATOM 1723 C C . ALA B 1 74 ? -2.825 49.725 19.013 1.00 44.14 71 ALA B C 1
ATOM 1724 O O . ALA B 1 74 ? -3.791 49.570 19.754 1.00 44.13 71 ALA B O 1
ATOM 1726 N N . HIS B 1 75 ? -2.881 49.381 17.729 1.00 42.47 72 HIS B N 1
ATOM 1727 C CA . HIS B 1 75 ? -4.128 49.010 17.083 1.00 41.43 72 HIS B CA 1
ATOM 1728 C C . HIS B 1 75 ? -3.880 48.538 15.657 1.00 40.64 72 HIS B C 1
ATOM 1729 O O . HIS B 1 75 ? -2.877 48.906 15.021 1.00 40.12 72 HIS B O 1
ATOM 1736 N N . PRO B 1 76 ? -4.808 47.729 15.140 1.00 41.21 73 PRO B N 1
ATOM 1737 C CA . PRO B 1 76 ? -4.816 47.402 13.737 1.00 40.09 73 PRO B CA 1
ATOM 1738 C C . PRO B 1 76 ? -5.470 48.456 12.821 1.00 40.36 73 PRO B C 1
ATOM 1739 O O . PRO B 1 76 ? -6.384 49.139 13.251 1.00 40.22 73 PRO B O 1
ATOM 1743 N N . ALA B 1 77 ? -5.000 48.579 11.561 1.00 39.20 74 ALA B N 1
ATOM 1744 C CA . ALA B 1 77 ? -5.586 49.475 10.573 1.00 40.02 74 ALA B CA 1
ATOM 1745 C C . ALA B 1 77 ? -6.066 48.632 9.369 1.00 40.36 74 ALA B C 1
ATOM 1746 O O . ALA B 1 77 ? -5.273 47.894 8.752 1.00 42.01 74 ALA B O 1
ATOM 1748 N N . PHE B 1 78 ? -7.361 48.710 9.081 1.00 39.97 75 PHE B N 1
ATOM 1749 C CA . PHE B 1 78 ? -7.981 47.938 7.980 1.00 40.16 75 PHE B CA 1
ATOM 1750 C C . PHE B 1 78 ? -8.119 48.847 6.769 1.00 39.18 75 PHE B C 1
ATOM 1751 O O . PHE B 1 78 ? -8.465 50.042 6.934 1.00 38.47 75 PHE B O 1
ATOM 1759 N N . TYR B 1 79 ? -7.823 48.285 5.585 1.00 38.28 76 TYR B N 1
ATOM 1760 C CA . TYR B 1 79 ? -7.947 48.997 4.343 1.00 39.15 76 TYR B CA 1
ATOM 1761 C C . TYR B 1 79 ? -9.397 48.842 3.941 1.00 39.72 76 TYR B C 1
ATOM 1762 O O . TYR B 1 79 ? -9.892 47.727 3.938 1.00 40.75 76 TYR B O 1
ATOM 1771 N N . VAL B 1 80 ? -10.036 49.939 3.539 1.00 40.42 77 VAL B N 1
ATOM 1772 C CA . VAL B 1 80 ? -11.461 49.977 3.172 1.00 39.60 77 VAL B CA 1
ATOM 1773 C C . VAL B 1 80 ? -11.654 50.563 1.773 1.00 40.64 77 VAL B C 1
ATOM 1774 O O . VAL B 1 80 ? -11.121 51.628 1.473 1.00 38.47 77 VAL B O 1
ATOM 1778 N N . LEU B 1 81 ? -12.413 49.869 0.920 1.00 39.21 78 LEU B N 1
ATOM 1779 C CA . LEU B 1 81 ? -12.891 50.442 -0.346 1.00 40.63 78 LEU B CA 1
ATOM 1780 C C . LEU B 1 81 ? -14.072 51.349 -0.129 1.00 40.29 78 LEU B C 1
ATOM 1781 O O . LEU B 1 81 ? -14.965 51.011 0.615 1.00 40.14 78 LEU B O 1
ATOM 1786 N N . LYS B 1 82 ? -14.104 52.497 -0.799 1.00 40.99 79 LYS B N 1
ATOM 1787 C CA . LYS B 1 82 ? -15.216 53.448 -0.643 1.00 42.95 79 LYS B CA 1
ATOM 1788 C C . LYS B 1 82 ? -15.394 53.922 0.788 1.00 42.38 79 LYS B C 1
ATOM 1789 O O . LYS B 1 82 ? -16.491 53.832 1.350 1.00 41.84 79 LYS B O 1
ATOM 1795 N N . ILE B 1 83 ? -14.308 54.414 1.387 1.00 42.20 80 ILE B N 1
ATOM 1796 C CA . ILE B 1 83 ? -14.324 54.681 2.831 1.00 42.35 80 ILE B CA 1
ATOM 1797 C C . ILE B 1 83 ? -15.479 55.597 3.290 1.00 42.66 80 ILE B C 1
ATOM 1798 O O . ILE B 1 83 ? -16.064 55.357 4.348 1.00 42.38 80 ILE B O 1
ATOM 1803 N N A ASP B 1 84 ? -15.829 56.602 2.475 0.50 43.54 81 ASP B N 1
ATOM 1804 N N B ASP B 1 84 ? -15.829 56.621 2.501 0.50 43.82 81 ASP B N 1
ATOM 1805 C CA A ASP B 1 84 ? -16.845 57.593 2.874 0.50 43.86 81 ASP B CA 1
ATOM 1806 C CA B ASP B 1 84 ? -16.871 57.549 2.965 0.50 44.34 81 ASP B CA 1
ATOM 1807 C C A ASP B 1 84 ? -18.262 56.978 2.946 0.50 43.81 81 ASP B C 1
ATOM 1808 C C B ASP B 1 84 ? -18.206 56.820 3.081 0.50 43.99 81 ASP B C 1
ATOM 1809 O O A ASP B 1 84 ? -19.076 57.351 3.788 0.50 43.88 81 ASP B O 1
ATOM 1810 O O B ASP B 1 84 ? -18.902 56.950 4.087 0.50 43.75 81 ASP B O 1
ATOM 1819 N N . GLU B 1 85 ? -18.526 56.015 2.070 1.00 43.57 82 GLU B N 1
ATOM 1820 C CA . GLU B 1 85 ? -19.751 55.219 2.090 1.00 44.27 82 GLU B CA 1
ATOM 1821 C C . GLU B 1 85 ? -19.770 54.284 3.340 1.00 43.23 82 GLU B C 1
ATOM 1822 O O . GLU B 1 85 ? -20.762 54.241 4.071 1.00 42.54 82 GLU B O 1
ATOM 1828 N N . PHE B 1 86 ? -18.667 53.568 3.580 1.00 42.44 83 PHE B N 1
ATOM 1829 C CA . PHE B 1 86 ? -18.535 52.718 4.752 1.00 42.57 83 PHE B CA 1
ATOM 1830 C C . PHE B 1 86 ? -18.746 53.489 6.066 1.00 44.01 83 PHE B C 1
ATOM 1831 O O . PHE B 1 86 ? -19.470 53.039 6.983 1.00 44.62 83 PHE B O 1
ATOM 1839 N N . LYS B 1 87 ? -18.097 54.645 6.164 1.00 43.87 84 LYS B N 1
ATOM 1840 C CA . LYS B 1 87 ? -18.210 55.462 7.352 1.00 44.50 84 LYS B CA 1
ATOM 1841 C C . LYS B 1 87 ? -19.663 55.847 7.638 1.00 45.18 84 LYS B C 1
ATOM 1842 O O . LYS B 1 87 ? -20.084 55.747 8.774 1.00 46.21 84 LYS B O 1
ATOM 1848 N N . GLN B 1 88 ? -20.422 56.280 6.621 1.00 46.50 85 GLN B N 1
ATOM 1849 C CA . GLN B 1 88 ? -21.839 56.652 6.811 1.00 47.06 85 GLN B CA 1
ATOM 1850 C C . GLN B 1 88 ? -22.678 55.459 7.223 1.00 47.05 85 GLN B C 1
ATOM 1851 O O . GLN B 1 88 ? -23.602 55.599 8.008 1.00 47.11 85 GLN B O 1
ATOM 1857 N N . GLU B 1 89 ? -22.352 54.283 6.704 1.00 47.59 86 GLU B N 1
ATOM 1858 C CA . GLU B 1 89 ? -23.008 53.059 7.143 1.00 48.18 86 GLU B CA 1
ATOM 1859 C C . GLU B 1 89 ? -22.786 52.820 8.637 1.00 47.70 86 GLU B C 1
ATOM 1860 O O . GLU B 1 89 ? -23.6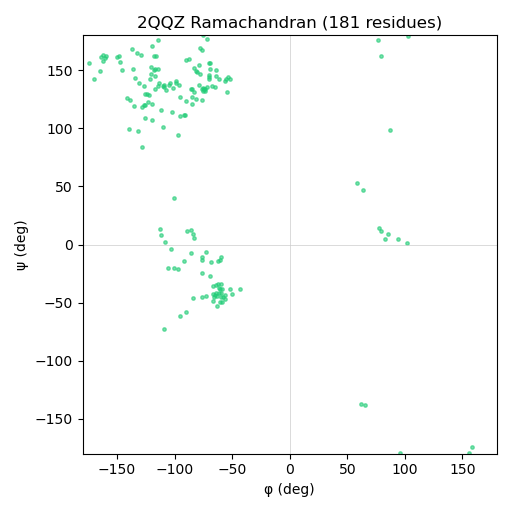86 52.357 9.309 1.00 48.25 86 GLU B O 1
ATOM 1866 N N . LEU B 1 90 ? -21.586 53.117 9.143 1.00 48.18 87 LEU B N 1
ATOM 1867 C CA . LEU B 1 90 ? -21.278 53.052 10.600 1.00 48.25 87 LEU B CA 1
ATOM 1868 C C . LEU B 1 90 ? -22.054 54.123 11.409 1.00 48.87 87 LEU B C 1
ATOM 1869 O O . LEU B 1 90 ? -22.693 53.809 12.422 1.00 48.50 87 LEU B O 1
ATOM 1874 N N . ILE B 1 91 ? -22.011 55.377 10.940 1.00 48.87 88 ILE B N 1
ATOM 1875 C CA . ILE B 1 91 ? -22.697 56.488 11.601 1.00 48.94 88 ILE B CA 1
ATOM 1876 C C . ILE B 1 91 ? -24.204 56.192 11.655 1.00 49.67 88 ILE B C 1
ATOM 1877 O O . ILE B 1 91 ? -24.844 56.360 12.695 1.00 49.92 88 ILE B O 1
ATOM 1882 N N . LYS B 1 92 ? -24.756 55.724 10.541 1.00 50.64 89 LYS B N 1
ATOM 1883 C CA . LYS B 1 92 ? -26.162 55.282 10.487 1.00 51.82 89 LYS B CA 1
ATOM 1884 C C . LYS B 1 92 ? -26.476 54.269 11.588 1.00 52.30 89 LYS B C 1
ATOM 1885 O O . LYS B 1 92 ? -27.539 54.334 12.185 1.00 52.48 89 LYS B O 1
ATOM 1891 N N . GLN B 1 93 ? -25.540 53.364 11.887 1.00 52.47 90 GLN B N 1
ATOM 1892 C CA . GLN B 1 93 ? -25.771 52.343 12.916 1.00 53.03 90 GLN B CA 1
ATOM 1893 C C . GLN B 1 93 ? -25.436 52.796 14.346 1.00 53.10 90 GLN B C 1
ATOM 1894 O O . GLN B 1 93 ? -25.342 51.975 15.259 1.00 53.58 90 GLN B O 1
ATOM 1900 N N . GLY B 1 94 ? -25.232 54.090 14.548 1.00 52.85 91 GLY B N 1
ATOM 1901 C CA . GLY B 1 94 ? -24.977 54.593 15.892 1.00 51.81 91 GLY B CA 1
ATOM 1902 C C . GLY B 1 94 ? -23.535 54.452 16.343 1.00 51.92 91 GLY B C 1
ATOM 1903 O O . GLY B 1 94 ? -23.215 54.746 17.493 1.00 51.90 91 GLY B O 1
ATOM 1904 N N . ILE B 1 95 ? -22.652 53.994 15.465 1.00 51.12 92 ILE B N 1
ATOM 1905 C CA . ILE B 1 95 ? 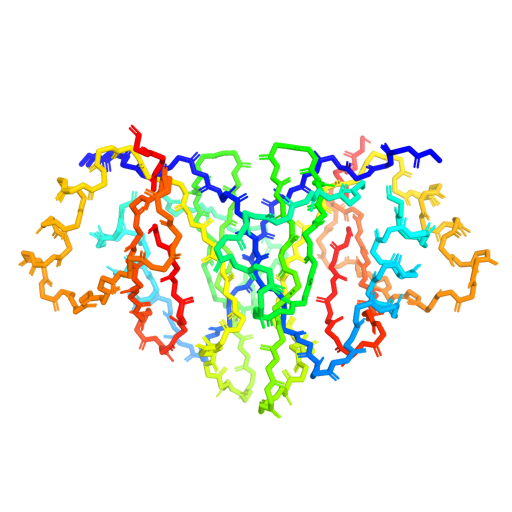-21.239 53.939 15.832 1.00 50.13 92 ILE B CA 1
ATOM 1906 C C . ILE B 1 95 ? -20.641 55.349 15.846 1.00 50.85 92 ILE B C 1
ATOM 1907 O O . ILE B 1 95 ? -20.865 56.125 14.928 1.00 51.43 92 ILE B O 1
ATOM 1912 N N . GLU B 1 96 ? -19.888 55.675 16.886 1.00 51.02 93 GLU B N 1
ATOM 1913 C CA . GLU B 1 96 ? -19.201 56.944 16.955 1.00 52.69 93 GLU B CA 1
ATOM 1914 C C . GLU B 1 96 ? -17.851 56.877 16.228 1.00 50.95 93 GLU B C 1
ATOM 1915 O O . GLU B 1 96 ? -17.062 55.978 16.482 1.00 51.24 93 GLU B O 1
ATOM 1921 N N . VAL B 1 97 ? -17.592 57.798 15.296 1.00 50.39 94 VAL B N 1
ATOM 1922 C CA . VAL B 1 97 ? -16.351 57.745 14.496 1.00 49.96 94 VAL B CA 1
ATOM 1923 C C . VAL B 1 97 ? -15.502 58.975 14.745 1.00 50.26 94 VAL B C 1
ATOM 1924 O O . VAL B 1 97 ? -16.034 60.020 15.077 1.00 50.55 94 VAL B O 1
ATOM 1928 N N . ILE B 1 98 ? -14.180 58.862 14.642 1.00 50.08 95 ILE B N 1
ATOM 1929 C CA . ILE B 1 98 ? -13.306 60.012 14.849 1.00 50.27 95 ILE B CA 1
ATOM 1930 C C . ILE B 1 98 ? -12.403 60.183 13.648 1.00 50.29 95 ILE B C 1
ATOM 1931 O O . ILE B 1 98 ? -11.485 59.386 13.425 1.00 47.97 95 ILE B O 1
ATOM 1936 N N . ASP B 1 99 ? -12.669 61.236 12.883 1.00 50.40 96 ASP B N 1
ATOM 1937 C CA . ASP B 1 99 ? -11.909 61.522 11.675 1.00 51.90 96 ASP B CA 1
ATOM 1938 C C . ASP B 1 99 ? -10.503 61.946 11.984 1.00 52.46 96 ASP B C 1
ATOM 1939 O O . ASP B 1 99 ? -10.243 62.487 13.040 1.00 52.36 96 ASP B O 1
ATOM 1944 N N . ASP B 1 100 ? -9.579 61.677 11.074 1.00 53.70 97 ASP B N 1
ATOM 1945 C CA . ASP B 1 100 ? -8.201 62.090 11.263 1.00 55.46 97 ASP B CA 1
ATOM 1946 C C . ASP B 1 100 ? -7.587 62.554 9.936 1.00 56.01 97 ASP B C 1
ATOM 1947 O O . ASP B 1 100 ? -7.564 61.791 8.946 1.00 55.47 97 ASP B O 1
ATOM 1952 N N . HIS B 1 101 ? -7.031 63.768 9.940 1.00 56.38 98 HIS B N 1
ATOM 1953 C CA . HIS B 1 101 ? -6.425 64.389 8.718 1.00 57.38 98 HIS B CA 1
ATOM 1954 C C . HIS B 1 101 ? -4.875 64.560 8.737 1.00 57.48 98 HIS B C 1
ATOM 1955 O O . HIS B 1 101 ? -4.304 65.171 7.837 1.00 57.62 98 HIS B O 1
ATOM 1962 N N . ALA B 1 102 ? -4.226 63.989 9.751 1.00 58.10 99 ALA B N 1
ATOM 1963 C CA . ALA B 1 102 ? -2.768 64.064 9.990 1.00 59.19 99 ALA B CA 1
ATOM 1964 C C . ALA B 1 102 ? -1.899 63.491 8.864 1.00 60.24 99 ALA B C 1
ATOM 1965 O O . ALA B 1 102 ? -0.803 63.993 8.605 1.00 60.37 99 ALA B O 1
ATOM 1967 N N . ARG B 1 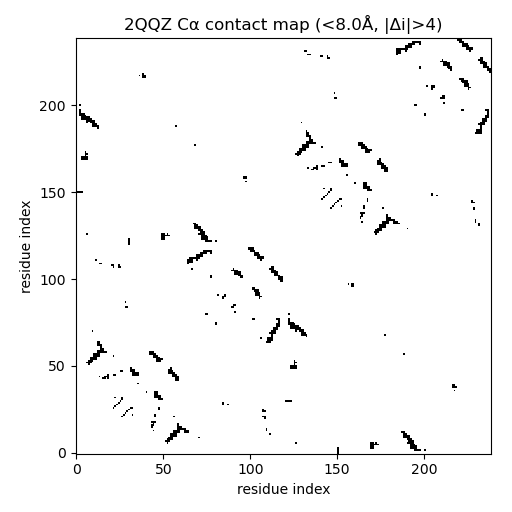103 ? -2.392 62.440 8.199 1.00 60.45 100 ARG B N 1
ATOM 1968 C CA . ARG B 1 103 ? -1.720 61.832 7.047 1.00 60.75 100 ARG B CA 1
ATOM 1969 C C . ARG B 1 103 ? -2.426 62.289 5.742 1.00 60.80 100 ARG B C 1
ATOM 1970 O O . ARG B 1 103 ? -3.582 61.939 5.518 1.00 62.30 100 ARG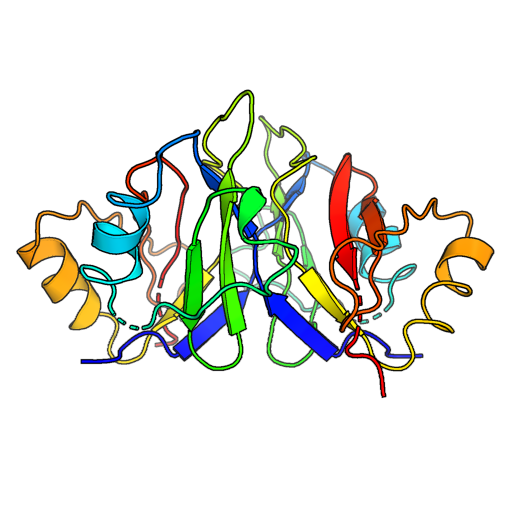 B O 1
ATOM 1978 N N . PRO B 1 104 ? -1.750 63.070 4.872 1.00 60.26 101 PRO B N 1
ATOM 1979 C CA . PRO B 1 104 ? -2.527 63.813 3.832 1.00 58.89 101 PRO B CA 1
ATOM 1980 C C . PRO B 1 104 ? -2.976 63.069 2.537 1.00 57.32 101 PRO B C 1
ATOM 1981 O O . PRO B 1 104 ? -3.934 63.517 1.856 1.00 57.52 101 PRO B O 1
ATOM 1985 N N A ASP B 1 105 ? -2.313 61.998 2.118 0.50 55.55 102 ASP B N 1
ATOM 1986 N N B ASP B 1 105 ? -2.282 61.956 2.295 0.50 55.76 102 ASP B N 1
ATOM 1987 C CA A ASP B 1 105 ? -2.836 61.310 0.924 0.50 53.54 102 ASP B CA 1
ATOM 1988 C CA B ASP B 1 105 ? -2.430 61.069 1.152 0.50 54.06 102 ASP B CA 1
ATOM 1989 C C A ASP B 1 105 ? -3.716 60.105 1.290 0.50 52.00 102 ASP B C 1
ATOM 1990 C C B ASP B 1 105 ? -3.510 60.000 1.384 0.50 52.27 102 ASP B C 1
ATOM 1991 O O A ASP B 1 105 ? -4.004 59.249 0.440 0.50 52.01 102 ASP B O 1
ATOM 1992 O O B ASP B 1 105 ? -3.759 59.149 0.515 0.50 52.24 102 ASP B O 1
ATOM 2001 N N . VAL B 1 106 ? -4.147 60.059 2.553 1.00 50.54 103 VAL B N 1
ATOM 2002 C CA . VAL B 1 106 ? -4.955 58.955 3.083 1.00 47.24 103 VAL B CA 1
ATOM 2003 C C . VAL B 1 106 ? -6.195 59.490 3.778 1.00 44.68 103 VAL B C 1
ATOM 2004 O O . VAL B 1 106 ? -6.143 60.470 4.487 1.00 43.13 103 VAL B O 1
ATOM 2008 N N . ILE B 1 107 ? -7.328 58.848 3.557 1.00 42.51 104 ILE B N 1
ATOM 2009 C CA . ILE B 1 107 ? -8.528 59.112 4.364 1.00 41.34 104 ILE B CA 1
ATOM 2010 C C . ILE B 1 107 ? -8.603 58.093 5.499 1.00 40.72 104 ILE B C 1
ATOM 2011 O O . ILE B 1 107 ? -8.532 56.877 5.248 1.00 39.55 104 ILE B O 1
ATOM 2016 N N . ARG B 1 108 ? -8.735 58.555 6.740 1.00 40.67 105 ARG B N 1
ATOM 2017 C CA . ARG B 1 108 ? -8.875 57.593 7.843 1.00 41.22 105 ARG B CA 1
ATOM 2018 C C . ARG B 1 108 ? -9.742 58.095 8.980 1.00 41.32 105 ARG B C 1
ATOM 2019 O O . ARG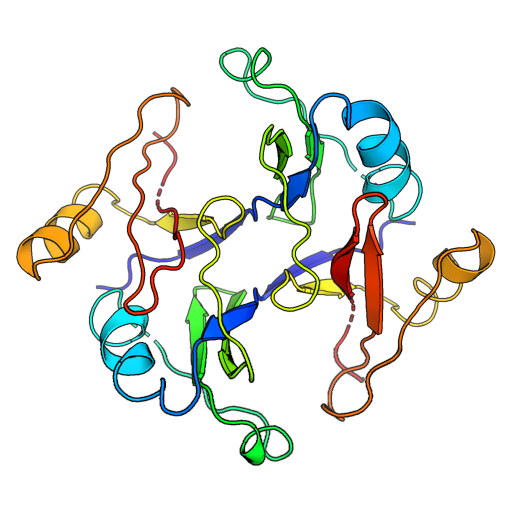 B 1 108 ? -9.952 59.323 9.141 1.00 38.45 105 ARG B O 1
ATOM 2027 N N . PHE B 1 109 ? -10.273 57.134 9.729 1.00 40.32 106 PHE B N 1
ATOM 2028 C CA . PHE B 1 109 ? -11.028 57.427 10.946 1.00 41.18 106 PHE B CA 1
ATOM 2029 C C . PHE B 1 109 ? -10.832 56.297 11.929 1.00 40.78 106 PHE B C 1
ATOM 2030 O O . PHE B 1 109 ? -10.372 55.201 11.552 1.00 41.70 106 PHE B O 1
ATOM 2038 N N . TYR B 1 110 ? -11.135 56.564 13.191 1.00 40.24 107 TYR B N 1
ATOM 2039 C CA . TYR B 1 110 ? -11.043 55.574 14.260 1.00 41.04 107 TYR B CA 1
ATOM 2040 C C . TYR B 1 110 ? -12.411 55.316 14.846 1.00 42.02 107 TYR B C 1
ATOM 2041 O O . TYR B 1 110 ? -13.279 56.201 14.877 1.00 41.29 107 TYR B O 1
ATOM 2050 N N . VAL B 1 111 ? -12.579 54.103 15.345 1.00 41.88 108 VAL B N 1
ATOM 2051 C CA . VAL B 1 111 ? -13.749 53.737 16.143 1.00 42.92 108 VAL B CA 1
ATOM 2052 C C . VAL B 1 111 ? -13.207 52.895 17.323 1.00 42.60 108 VAL B C 1
ATOM 2053 O O . VAL B 1 111 ? -12.049 52.502 17.314 1.00 44.27 108 VAL B O 1
ATOM 2057 N N . SER B 1 112 ? -14.052 52.655 18.314 1.00 42.68 109 SER B N 1
ATOM 2058 C CA . SER B 1 112 ? -13.803 51.746 19.390 1.00 43.09 109 SER B CA 1
ATOM 2059 C C . SER B 1 112 ? -14.707 50.520 19.220 1.00 44.03 109 SER B C 1
ATOM 2060 O O . SER B 1 112 ? -15.889 50.641 18.872 1.00 43.55 109 SER B O 1
ATOM 2063 N N . ASP B 1 113 ? -14.167 49.323 19.433 1.00 42.98 110 ASP B N 1
ATOM 2064 C CA . ASP B 1 113 ? -15.029 48.150 19.453 1.00 43.07 110 ASP B CA 1
ATOM 2065 C C . ASP B 1 113 ? -15.851 48.184 20.754 1.00 42.25 110 ASP B C 1
ATOM 2066 O O . ASP B 1 113 ? -15.679 49.103 21.551 1.00 42.21 110 ASP B O 1
ATOM 2071 N N . PRO B 1 114 ? -16.770 47.219 20.972 1.00 42.77 111 PRO B N 1
ATOM 2072 C CA . PRO B 1 114 ? -17.580 47.247 22.218 1.00 42.20 111 PRO B CA 1
ATOM 2073 C C . PRO B 1 114 ? -16.768 47.109 23.492 1.00 42.80 111 PRO B C 1
ATOM 2074 O O . PRO B 1 114 ? -17.283 47.342 24.557 1.00 44.26 111 PRO B O 1
ATOM 2078 N N . PHE B 1 115 ? -15.516 46.709 23.400 1.00 42.07 112 PHE B N 1
ATOM 2079 C CA . PHE B 1 115 ? -14.730 46.450 24.596 1.00 40.87 112 PHE B CA 1
ATOM 2080 C C . PHE B 1 115 ? -13.761 47.601 24.849 1.00 40.08 112 PHE B C 1
ATOM 2081 O O . PHE B 1 115 ? -13.031 47.600 25.857 1.00 39.75 112 PHE B O 1
ATOM 2089 N N . GLY B 1 116 ? -13.756 48.551 23.926 1.00 38.19 113 GLY B N 1
ATOM 2090 C CA . GLY B 1 116 ? -12.972 49.817 24.058 1.00 38.43 113 GLY B CA 1
ATOM 2091 C C . GLY B 1 116 ? -11.704 49.782 23.232 1.00 38.34 113 GLY B C 1
ATOM 2092 O O . GLY B 1 116 ? -10.910 50.741 23.279 1.00 37.83 113 GLY B O 1
ATOM 2093 N N . ASN B 1 117 ? -11.475 48.694 22.509 1.00 38.46 114 ASN B N 1
ATOM 2094 C CA . ASN B 1 117 ? -10.232 48.593 21.673 1.00 40.33 114 ASN B CA 1
ATOM 2095 C C . ASN B 1 117 ? -10.311 49.548 20.457 1.00 40.40 114 ASN B C 1
ATOM 2096 O O . ASN B 1 117 ? -11.336 49.594 19.782 1.00 41.21 114 ASN B O 1
ATOM 2101 N N A ARG B 1 118 ? -9.236 50.303 20.230 0.50 41.01 115 ARG B N 1
ATOM 2102 N N B ARG B 1 118 ? -9.265 50.329 20.223 0.50 41.19 115 ARG B N 1
ATOM 2103 C CA A ARG B 1 118 ? -9.085 51.202 19.073 0.50 40.92 115 ARG B CA 1
ATOM 2104 C CA B ARG B 1 118 ? -9.268 51.240 19.082 0.50 40.96 115 ARG B CA 1
ATOM 2105 C C A ARG B 1 118 ? -8.998 50.424 17.733 0.50 40.24 115 ARG B C 1
ATOM 2106 C C B ARG B 1 118 ? -9.007 50.486 17.753 0.50 40.46 115 ARG B C 1
ATOM 2107 O O A ARG B 1 118 ? -8.179 49.496 17.624 0.50 39.64 115 ARG B O 1
ATOM 2108 O O B ARG B 1 118 ? -8.097 49.644 17.676 0.50 39.73 115 ARG B O 1
ATOM 2123 N N . ILE B 1 119 ? -9.799 50.814 16.728 1.00 40.41 116 ILE B N 1
ATOM 2124 C CA . ILE B 1 119 ? -9.689 50.237 15.369 1.00 41.07 116 ILE B CA 1
ATOM 2125 C C . ILE B 1 119 ? -9.490 51.415 14.422 1.00 41.89 116 ILE B C 1
ATOM 2126 O O . ILE B 1 119 ? -10.197 52.418 14.566 1.00 42.55 116 ILE B O 1
ATOM 2131 N N . GLU B 1 120 ? -8.532 51.318 13.491 1.00 39.50 117 GLU B N 1
ATOM 2132 C CA . GLU B 1 120 ? -8.433 52.299 12.422 1.00 40.24 117 GLU B CA 1
ATOM 2133 C C . GLU B 1 120 ? -8.953 51.765 11.063 1.00 39.28 117 GLU B C 1
ATOM 2134 O O . GLU B 1 120 ? -8.720 50.598 10.726 1.00 39.31 117 GLU B O 1
ATOM 2140 N N . PHE B 1 121 ? -9.689 52.604 10.317 1.00 38.92 118 PHE B N 1
ATOM 2141 C CA . PHE B 1 121 ? -10.052 52.320 8.949 1.00 39.65 118 PHE B CA 1
ATOM 2142 C C . PHE B 1 121 ? -9.460 53.374 8.051 1.00 39.79 118 PHE B C 1
ATOM 2143 O O . PHE B 1 121 ? -9.586 54.562 8.362 1.00 40.31 118 PHE B O 1
ATOM 2159 N N . GLU B 1 123 ? -8.297 54.515 3.635 1.00 39.04 120 GLU B N 1
ATOM 2160 C CA . GLU B 1 123 ? -8.140 54.234 2.210 1.00 40.65 120 GLU B CA 1
ATOM 2161 C C . GLU B 1 123 ? -7.265 55.332 1.628 1.00 42.18 120 GLU B C 1
ATOM 2162 O O . GLU B 1 123 ? -7.281 56.451 2.135 1.00 42.31 120 GLU B O 1
ATOM 2168 N N . ASN B 1 124 ? -6.485 55.025 0.596 1.00 43.65 121 ASN B N 1
ATOM 2169 C CA . ASN B 1 124 ? -5.709 56.071 -0.094 1.00 46.29 121 ASN B CA 1
ATOM 2170 C C . ASN B 1 124 ? -6.612 57.000 -0.881 1.00 46.47 121 ASN B C 1
ATOM 2171 O O . ASN B 1 124 ? -7.651 56.562 -1.363 1.00 44.67 121 ASN B O 1
ATOM 2176 N N . LYS B 1 125 ? -6.233 58.282 -0.959 1.00 47.00 122 LYS B N 1
ATOM 2177 C CA . LYS B 1 125 ? -6.954 59.233 -1.738 1.00 49.09 122 LYS B CA 1
ATOM 2178 C C . LYS B 1 125 ? -6.518 59.003 -3.171 1.00 49.22 122 LYS B C 1
ATOM 2179 O O . LYS B 1 125 ? -7.358 58.965 -4.053 1.00 51.00 122 LYS B O 1
#

Nearest PDB structures (foldseek):
  2qqz-assembly1_B  TM=1.008E+00  e=1.095E-26  Bacillus anthracis str. Ames
  3ghj-assembly1_A-2  TM=7.531E-01  e=1.297E-07  uncultured bacterium
  2p7m-assembly4_A  TM=7.082E-01  e=6.888E-07  Listeria monocytogenes EGD-e
  2p7m-assembly4_E-3  TM=6.803E-01  e=3.657E-06  Listeria monocytogenes EGD-e
  2zhp-assembly1_B  TM=7.287E-01  e=1.616E-04  Streptoalloteichus hindustanus

Foldseek 3Di:
DCPDDDAQEEEFEAAPPCAVLCCCPVPVQLHAWDDDPPVCVVQDWTWGDDVNHIYTYGHDNPDDAAQDDEEEHEDDPVVVSVVSNVVVVWDWAWDCPDPQDTKIWGARPRNHIYMYYGDD/DDDDDDAAEEEFEAAPPCAVLCCCPVPVQLHAWDDDPPVCVVQDWTKGDDPNHIYTYGHDPDDDAAQDDEEEHEDDPVVVSVVSNVVVVWDKAWDCPDPQDTKIWGARPRRHIYMYYGD

Radius of gyration: 17.52 Å; Cα contacts (8 Å, |Δi|>4): 555; chains: 2; bounding box: 48×44×35 Å

Secondary structure (DSSP, 8-state):
---EEEEEEEEEEE-TTTHHHHIIIIIIIT--EEPPPGGGGGG--EEEEETTEEEEEEE-TT----SSS-EEEEETTHHHHHHHHHHTT---EEE-SSTTB-EEEEE-TTS-EEE--B--/---EEEEEEEEEEE-TT-HHHHIIIIIIIT--EEPPPGGGGGG--EEEEETTEEEEEEE-TT----SSSEEEEEETTHHHHHHHHHHTT---EEE-SSTTB-EEEEE-TTS-EEE--B-

CATH classification: 3.10.180.10